Protein AF-0000000078660815 (afdb_homodimer)

pLDDT: mean 83.46, std 21.47, range [25.33, 98.44]

Organism: Novosphingobium aromaticivorans (strain ATCC 700278 / DSM 12444 / CCUG 56034 / CIP 105152 / NBRC 16084 / F199) (NCBI:txid279238)

Nearest PDB structures (foldseek):
  4v5z-assembly1_Ad  TM=8.404E-01  e=9.809E-05  Canis lupus familiaris
  1qd7-assembly1_C  TM=8.247E-01  e=5.991E-04  Thermus thermophilus
  7nhk-assembly1_e  TM=8.600E-01  e=8.376E-04  Enterococcus faecalis
  7nbu-assembly1_D  TM=8.548E-01  e=1.432E-03  Escherichia coli K-12
  8uu8-assembly1_d  TM=6.503E-01  e=5.991E-04  Listeria innocua

Foldseek 3Di:
DFQLVVCCVVPQDVDSVVSLVCLLVQQKDKQRHTHNDRRDDDDPPIDMDHDGPPADWDKDAQADDPDDDDPVSVVVGIDTDPDDGSPPPPDPPPPD/DFQLVVCCVVPQDVDSVVSLVCLLVQQKDKQNHTHNDRRDDDDPPIDMDHDGPPADWDKDAQADDPDDDDPVSVVVGIDTDPDDGSPPPPPPPPPD

Structure (mmCIF, N/CA/C/O backbone):
data_AF-0000000078660815-model_v1
#
loop_
_entity.id
_entity.type
_entity.pdbx_description
1 polymer 'RNA-binding S4'
#
loop_
_atom_site.group_PDB
_atom_site.id
_atom_site.type_symbol
_atom_site.label_atom_id
_atom_site.label_alt_id
_atom_site.label_comp_id
_atom_site.label_asym_id
_atom_site.label_entity_id
_atom_site.label_seq_id
_atom_site.pdbx_PDB_ins_code
_atom_site.Cartn_x
_atom_site.Cartn_y
_atom_site.Cartn_z
_atom_site.occupancy
_atom_site.B_iso_or_equiv
_atom_site.auth_seq_id
_atom_site.auth_comp_id
_atom_site.auth_asym_id
_atom_site.auth_atom_id
_atom_site.pdbx_PDB_model_num
ATOM 1 N N . MET A 1 1 ? 0.546 -22.297 -11.727 1 97 1 MET A N 1
ATOM 2 C CA . MET A 1 1 ? -0.425 -21.234 -11.953 1 97 1 MET A CA 1
ATOM 3 C C . MET A 1 1 ? 0.269 -19.953 -12.406 1 97 1 MET A C 1
ATOM 5 O O . MET A 1 1 ? 1.351 -19.625 -11.914 1 97 1 MET A O 1
ATOM 9 N N . ARG A 1 2 ? -0.44 -19.172 -13.273 1 98.19 2 ARG A N 1
ATOM 10 C CA . ARG A 1 2 ? 0.141 -17.922 -13.719 1 98.19 2 ARG A CA 1
ATOM 11 C C . ARG A 1 2 ? 0.223 -16.922 -12.57 1 98.19 2 ARG A C 1
ATOM 13 O O . ARG A 1 2 ? -0.692 -16.828 -11.75 1 98.19 2 ARG A O 1
ATOM 20 N N . ILE A 1 3 ? 1.289 -16.062 -12.68 1 98.31 3 ILE A N 1
ATOM 21 C CA . ILE A 1 3 ? 1.521 -15.148 -11.562 1 98.31 3 ILE A CA 1
ATOM 22 C C . ILE A 1 3 ? 0.459 -14.055 -11.57 1 98.31 3 ILE A C 1
ATOM 24 O O . ILE A 1 3 ? 0.009 -13.609 -10.508 1 98.31 3 ILE A O 1
ATOM 28 N N . ASP A 1 4 ? -0.012 -13.633 -12.789 1 97.38 4 ASP A N 1
ATOM 29 C CA . ASP A 1 4 ? -1.035 -12.586 -12.797 1 97.38 4 ASP A CA 1
ATOM 30 C C . ASP A 1 4 ? -2.348 -13.102 -12.211 1 97.38 4 ASP A C 1
ATOM 32 O O . ASP A 1 4 ? -3.025 -12.383 -11.469 1 97.38 4 ASP A O 1
ATOM 36 N N . LYS A 1 5 ? -2.643 -14.32 -12.422 1 98.25 5 LYS A N 1
ATOM 37 C CA . LYS A 1 5 ? -3.838 -14.953 -11.875 1 98.25 5 LYS A CA 1
ATOM 38 C C . LYS A 1 5 ? -3.703 -15.164 -10.367 1 98.25 5 LYS A C 1
ATOM 40 O O . LYS A 1 5 ? -4.641 -14.906 -9.609 1 98.25 5 LYS A O 1
ATOM 45 N N . PHE A 1 6 ? -2.57 -15.609 -9.977 1 98.38 6 PHE A N 1
ATOM 46 C CA . PHE A 1 6 ? -2.336 -15.828 -8.555 1 98.38 6 PHE A CA 1
ATOM 47 C C . PHE A 1 6 ? -2.531 -14.531 -7.766 1 98.38 6 PHE A C 1
ATOM 49 O O . PHE A 1 6 ? -3.213 -14.523 -6.738 1 98.38 6 PHE A O 1
ATOM 56 N N . LEU A 1 7 ? -1.992 -13.492 -8.273 1 96.69 7 LEU A N 1
ATOM 57 C CA . LEU A 1 7 ? -2.076 -12.195 -7.602 1 96.69 7 LEU A CA 1
ATOM 58 C C . LEU A 1 7 ? -3.521 -11.719 -7.527 1 96.69 7 LEU A C 1
ATOM 60 O O . LEU A 1 7 ? -3.922 -11.094 -6.539 1 96.69 7 LEU A O 1
ATOM 64 N N . TRP A 1 8 ? -4.273 -12.008 -8.531 1 96.19 8 TRP A N 1
ATOM 65 C CA . TRP A 1 8 ? -5.684 -11.633 -8.586 1 96.19 8 TRP A CA 1
ATOM 66 C C . TRP A 1 8 ? -6.516 -12.508 -7.656 1 96.19 8 TRP A C 1
ATOM 68 O O . TRP A 1 8 ? -7.281 -12 -6.832 1 96.19 8 TRP A O 1
ATOM 78 N N . PHE A 1 9 ? -6.281 -13.797 -7.703 1 97.25 9 PHE A N 1
ATOM 79 C CA . PHE A 1 9 ? -7.055 -14.742 -6.914 1 97.25 9 PHE A CA 1
ATOM 80 C C . PHE A 1 9 ? -6.766 -14.57 -5.426 1 97.25 9 PHE A C 1
ATOM 82 O O . PHE A 1 9 ? -7.652 -14.75 -4.59 1 97.25 9 PHE A O 1
ATOM 89 N N . THR A 1 10 ? -5.539 -14.188 -5.094 1 96 10 THR A N 1
ATOM 90 C CA . THR A 1 10 ? -5.148 -14.055 -3.695 1 96 10 THR A CA 1
ATOM 91 C C . THR A 1 10 ? -5.422 -12.633 -3.195 1 96 10 THR A C 1
ATOM 93 O O . THR A 1 10 ? -4.984 -12.258 -2.105 1 96 10 THR A O 1
ATOM 96 N N . ARG A 1 11 ? -6 -11.844 -4.008 1 89.94 11 ARG A N 1
ATOM 97 C CA . ARG A 1 11 ? -6.566 -10.531 -3.688 1 89.94 11 ARG A CA 1
ATOM 98 C C . ARG A 1 11 ? -5.465 -9.516 -3.402 1 89.94 11 ARG A C 1
ATOM 100 O O . ARG A 1 11 ? -5.699 -8.516 -2.721 1 89.94 11 ARG A O 1
ATOM 107 N N . PHE A 1 12 ? -4.305 -9.82 -3.814 1 89.19 12 PHE A N 1
ATOM 108 C CA . PHE A 1 12 ? -3.287 -8.773 -3.762 1 89.19 12 PHE A CA 1
ATOM 109 C C . PHE A 1 12 ? -3.627 -7.645 -4.723 1 89.19 12 PHE A C 1
ATOM 111 O O . PHE A 1 12 ? -3.471 -6.469 -4.387 1 89.19 12 PHE A O 1
ATOM 118 N N . ALA A 1 13 ? -4.062 -8.102 -5.895 1 87.25 13 ALA A N 1
ATOM 119 C CA . ALA A 1 13 ? -4.539 -7.145 -6.891 1 87.25 13 ALA A CA 1
ATOM 120 C C . ALA A 1 13 ? -6.059 -7.207 -7.027 1 87.25 13 ALA A C 1
ATOM 122 O O . ALA A 1 13 ? -6.633 -8.289 -7.137 1 87.25 13 ALA A O 1
ATOM 123 N N . GLY A 1 14 ? -6.691 -6.02 -7.016 1 85.81 14 GLY A N 1
ATOM 124 C CA . GLY A 1 14 ? -8.141 -5.977 -7.121 1 85.81 14 GLY A CA 1
ATOM 125 C C . GLY A 1 14 ? -8.656 -6.48 -8.461 1 85.81 14 GLY A C 1
ATOM 126 O O . GLY A 1 14 ? -9.805 -6.926 -8.562 1 85.81 14 GLY A O 1
ATOM 127 N N . THR A 1 15 ? -7.891 -6.32 -9.477 1 89.12 15 THR A N 1
ATOM 128 C CA . THR A 1 15 ? -8.203 -6.809 -10.82 1 89.12 15 THR A CA 1
ATOM 129 C C . THR A 1 15 ? -7.004 -7.535 -11.422 1 89.12 15 THR A C 1
ATOM 131 O O . THR A 1 15 ? -5.863 -7.309 -11.008 1 89.12 15 THR A O 1
ATOM 134 N N . ARG A 1 16 ? -7.363 -8.312 -12.414 1 94.31 16 ARG A N 1
ATOM 135 C CA . ARG A 1 16 ? -6.273 -8.992 -13.117 1 94.31 16 ARG A CA 1
ATOM 136 C C . ARG A 1 16 ? -5.391 -7.992 -13.852 1 94.31 16 ARG A C 1
ATOM 138 O O . ARG A 1 16 ? -4.176 -8.172 -13.93 1 94.31 16 ARG A O 1
ATOM 145 N N . ASN A 1 17 ? -5.984 -6.98 -14.383 1 92.06 17 ASN A N 1
ATOM 146 C CA . ASN A 1 17 ? -5.246 -5.945 -15.102 1 92.06 17 ASN A CA 1
ATOM 147 C C . ASN A 1 17 ? -4.234 -5.25 -14.195 1 92.06 17 ASN A C 1
ATOM 149 O O . ASN A 1 17 ? -3.111 -4.969 -14.617 1 92.06 17 ASN A O 1
ATOM 153 N N . LEU A 1 18 ? -4.625 -4.996 -13.031 1 83.94 18 LEU A N 1
ATOM 154 C CA . LEU A 1 18 ? -3.703 -4.398 -12.07 1 83.94 18 LEU A CA 1
ATOM 155 C C . LEU A 1 18 ? -2.543 -5.34 -11.773 1 83.94 18 LEU A C 1
ATOM 157 O O . LEU A 1 18 ? -1.388 -4.914 -11.719 1 83.94 18 LEU A O 1
ATOM 161 N N . ALA A 1 19 ? -2.877 -6.582 -11.625 1 93.62 19 ALA A N 1
ATOM 162 C CA . ALA A 1 19 ? -1.835 -7.586 -11.414 1 93.62 19 ALA A CA 1
ATOM 163 C C . ALA A 1 19 ? -0.853 -7.609 -12.586 1 93.62 19 ALA A C 1
ATOM 165 O O . ALA A 1 19 ? 0.363 -7.629 -12.375 1 93.62 19 ALA A O 1
ATOM 166 N N . GLN A 1 20 ? -1.382 -7.617 -13.719 1 95.88 20 GLN A N 1
ATOM 167 C CA . GLN A 1 20 ? -0.544 -7.609 -14.914 1 95.88 20 GLN A CA 1
ATOM 168 C C . GLN A 1 20 ? 0.345 -6.371 -14.953 1 95.88 20 GLN A C 1
ATOM 170 O O . GLN A 1 20 ? 1.523 -6.457 -15.305 1 95.88 20 GLN A O 1
ATOM 175 N N . GLY A 1 21 ? -0.218 -5.32 -14.641 1 90.31 21 GLY A N 1
ATOM 176 C CA . GLY A 1 21 ? 0.572 -4.102 -14.578 1 90.31 21 GLY A CA 1
ATOM 177 C C . GLY A 1 21 ? 1.749 -4.203 -13.633 1 90.31 21 GLY A C 1
ATOM 178 O O . GLY A 1 21 ? 2.861 -3.789 -13.961 1 90.31 21 GLY A O 1
ATOM 179 N N . TRP A 1 22 ? 1.495 -4.727 -12.422 1 87.38 22 TRP A N 1
ATOM 180 C CA . TRP A 1 22 ? 2.568 -4.922 -11.453 1 87.38 22 TRP A CA 1
ATOM 181 C C . TRP A 1 22 ? 3.689 -5.77 -12.039 1 87.38 22 TRP A C 1
ATOM 183 O O . TRP A 1 22 ? 4.867 -5.445 -11.883 1 87.38 22 TRP A O 1
ATOM 193 N N . VAL A 1 23 ? 3.342 -6.875 -12.734 1 94.62 23 VAL A N 1
ATOM 194 C CA . VAL A 1 23 ? 4.312 -7.801 -13.305 1 94.62 23 VAL A CA 1
ATOM 195 C C . VAL A 1 23 ? 5.086 -7.117 -14.43 1 94.62 23 VAL A C 1
ATOM 197 O O . VAL A 1 23 ? 6.32 -7.09 -14.414 1 94.62 23 VAL A O 1
ATOM 200 N N . GLU A 1 24 ? 4.395 -6.523 -15.312 1 94.69 24 GLU A N 1
ATOM 201 C CA . GLU A 1 24 ? 5 -5.926 -16.5 1 94.69 24 GLU A CA 1
ATOM 202 C C . GLU A 1 24 ? 5.898 -4.75 -16.125 1 94.69 24 GLU A C 1
ATOM 204 O O . GLU A 1 24 ? 6.914 -4.504 -16.781 1 94.69 24 GLU A O 1
ATOM 209 N N . ASP A 1 25 ? 5.516 -4.113 -15.062 1 88.12 25 ASP A N 1
ATOM 210 C CA . ASP A 1 25 ? 6.293 -2.969 -14.594 1 88.12 25 ASP A CA 1
ATOM 211 C C . ASP A 1 25 ? 7.508 -3.424 -13.789 1 88.12 25 ASP A C 1
ATOM 213 O O . ASP A 1 25 ? 8.328 -2.6 -13.383 1 88.12 25 ASP A O 1
ATOM 217 N N . GLY A 1 26 ? 7.578 -4.691 -13.508 1 90.5 26 GLY A N 1
ATOM 218 C CA . GLY A 1 26 ? 8.742 -5.238 -12.828 1 90.5 26 GLY A CA 1
ATOM 219 C C . GLY A 1 26 ? 8.68 -5.074 -11.32 1 90.5 26 GLY A C 1
ATOM 220 O O . GLY A 1 26 ? 9.719 -5.012 -10.656 1 90.5 26 GLY A O 1
A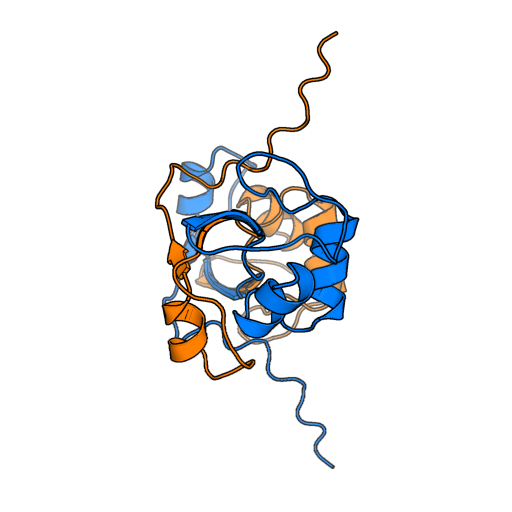TOM 221 N N . HIS A 1 27 ? 7.508 -5.051 -10.75 1 88.62 27 HIS A N 1
ATOM 222 C CA . HIS A 1 27 ? 7.34 -4.824 -9.32 1 88.62 27 HIS A CA 1
ATOM 223 C C . HIS A 1 27 ? 7.305 -6.141 -8.547 1 88.62 27 HIS A C 1
ATOM 225 O O . HIS A 1 27 ? 7.133 -6.145 -7.328 1 88.62 27 HIS A O 1
ATOM 231 N N . ILE A 1 28 ? 7.477 -7.289 -9.258 1 93.38 28 ILE A N 1
ATOM 232 C CA . ILE A 1 28 ? 7.359 -8.602 -8.625 1 93.38 28 ILE A CA 1
ATOM 233 C C . ILE A 1 28 ? 8.703 -9.312 -8.664 1 93.38 28 ILE A C 1
ATOM 235 O O . ILE A 1 28 ? 9.375 -9.336 -9.703 1 93.38 28 ILE A O 1
ATOM 239 N N . ARG A 1 29 ? 9.102 -9.82 -7.602 1 95.62 29 ARG A N 1
ATOM 240 C CA . ARG A 1 29 ? 10.195 -10.781 -7.551 1 95.62 29 ARG A CA 1
ATOM 241 C C . ARG A 1 29 ? 9.695 -12.172 -7.168 1 95.62 29 ARG A C 1
ATOM 243 O O . ARG A 1 29 ? 8.867 -12.305 -6.266 1 95.62 29 ARG 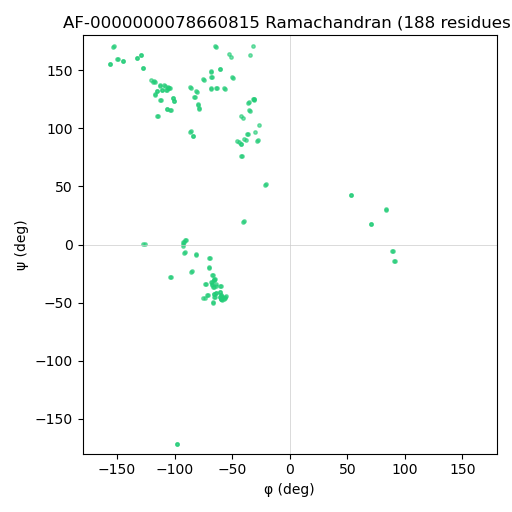A O 1
ATOM 250 N N . LEU A 1 30 ? 10.125 -13.109 -7.891 1 97.12 30 LEU A N 1
ATOM 251 C CA . LEU A 1 30 ? 9.867 -14.523 -7.66 1 97.12 30 LEU A CA 1
ATOM 252 C C . LEU A 1 30 ? 11.156 -15.266 -7.328 1 97.12 30 LEU A C 1
ATOM 254 O O . LEU A 1 30 ? 12.031 -15.406 -8.18 1 97.12 30 LEU A O 1
ATOM 258 N N . ASN A 1 31 ? 11.227 -15.656 -6.129 1 96.25 31 ASN A N 1
ATOM 259 C CA . ASN A 1 31 ? 12.438 -16.312 -5.652 1 96.25 31 ASN A CA 1
ATOM 260 C C . ASN A 1 31 ? 13.68 -15.477 -5.934 1 96.25 31 ASN A C 1
ATOM 262 O O . ASN A 1 31 ? 14.68 -15.984 -6.445 1 96.25 31 ASN A O 1
ATOM 266 N N . GLY A 1 32 ? 13.477 -14.297 -5.695 1 93.94 32 GLY A N 1
ATOM 267 C CA . GLY A 1 32 ? 14.602 -13.383 -5.758 1 93.94 32 GLY A CA 1
ATOM 268 C C . GLY A 1 32 ? 14.812 -12.789 -7.137 1 93.94 32 GLY A C 1
ATOM 269 O O . GLY A 1 32 ? 15.609 -11.859 -7.305 1 93.94 32 GLY A O 1
ATOM 270 N N . ARG A 1 33 ? 14.078 -13.227 -8.078 1 94.69 33 ARG A N 1
ATOM 271 C CA . ARG A 1 33 ? 14.258 -12.766 -9.453 1 94.69 33 ARG A CA 1
ATOM 272 C C . ARG A 1 33 ? 13.102 -11.867 -9.883 1 94.69 33 ARG A C 1
ATOM 274 O O . ARG A 1 33 ? 11.938 -12.211 -9.68 1 94.69 33 ARG A O 1
ATOM 281 N N . ARG A 1 34 ? 13.484 -10.859 -10.516 1 95.12 34 ARG A N 1
ATOM 282 C CA . ARG A 1 34 ? 12.484 -9.984 -11.109 1 95.12 34 ARG A CA 1
ATOM 283 C C . ARG A 1 34 ? 11.766 -10.672 -12.266 1 95.12 34 ARG A C 1
ATOM 285 O O . ARG A 1 34 ? 12.406 -11.289 -13.117 1 95.12 34 ARG A O 1
ATOM 292 N N . ILE A 1 35 ? 10.469 -10.531 -12.266 1 95.62 35 ILE A N 1
ATOM 293 C CA . ILE A 1 35 ? 9.703 -11.133 -13.352 1 95.62 35 ILE A CA 1
ATOM 294 C C . ILE A 1 35 ? 8.922 -10.047 -14.094 1 95.62 35 ILE A C 1
ATOM 296 O O . ILE A 1 35 ? 8.391 -9.125 -13.469 1 95.62 35 ILE A O 1
ATOM 300 N N . GLU A 1 36 ? 8.852 -10.195 -15.375 1 95.62 36 GLU A N 1
ATOM 301 C CA . GLU A 1 36 ? 8.125 -9.234 -16.203 1 95.62 36 GLU A CA 1
ATOM 302 C C . GLU A 1 36 ? 7.102 -9.938 -17.094 1 95.62 36 GLU A C 1
ATOM 304 O O . GLU A 1 36 ? 6.359 -9.281 -17.828 1 95.62 36 GLU A O 1
ATOM 309 N N . ARG A 1 37 ? 7.094 -11.234 -16.922 1 96.88 37 ARG A N 1
ATOM 310 C CA . ARG A 1 37 ? 6.148 -12.039 -17.703 1 96.88 37 ARG A CA 1
ATOM 311 C C . ARG A 1 37 ? 4.93 -12.406 -16.859 1 96.88 37 ARG A C 1
ATOM 313 O O . ARG A 1 37 ? 5.043 -13.133 -15.867 1 96.88 37 ARG A O 1
ATOM 320 N N . CYS A 1 38 ? 3.793 -12.023 -17.391 1 97.62 38 CYS A N 1
ATOM 321 C CA . CYS A 1 38 ? 2.557 -12.227 -16.641 1 97.62 38 CYS A CA 1
ATOM 322 C C . CYS A 1 38 ? 2.211 -13.711 -16.562 1 97.62 38 CYS A C 1
ATOM 324 O O . CYS A 1 38 ? 1.473 -14.133 -15.672 1 97.62 38 CYS A O 1
ATOM 326 N N . SER A 1 39 ? 2.74 -14.477 -17.422 1 97.25 39 SER A N 1
ATOM 327 C CA . SER A 1 39 ? 2.426 -15.906 -17.469 1 97.25 39 SER A CA 1
ATOM 328 C C . SER A 1 39 ? 3.412 -16.719 -16.641 1 97.25 39 SER A C 1
ATOM 330 O O . SER A 1 39 ? 3.359 -17.953 -16.625 1 97.25 39 SER A O 1
ATOM 332 N N . ALA A 1 40 ? 4.355 -16.047 -16.031 1 97.38 40 ALA A N 1
ATOM 333 C CA . ALA A 1 40 ? 5.301 -16.781 -15.195 1 97.38 40 ALA A CA 1
ATOM 334 C C . ALA A 1 40 ? 4.566 -17.703 -14.219 1 97.38 40 ALA A C 1
ATOM 336 O O . ALA A 1 40 ? 3.545 -17.312 -13.641 1 97.38 40 ALA A O 1
ATOM 337 N N . ASP A 1 41 ? 5.137 -18.797 -13.992 1 97.62 41 ASP A N 1
ATOM 338 C CA . ASP A 1 41 ? 4.484 -19.812 -13.164 1 97.62 41 ASP A CA 1
ATOM 339 C C . ASP A 1 41 ? 4.773 -19.578 -11.68 1 97.62 41 ASP A C 1
ATOM 341 O O . ASP A 1 41 ? 5.918 -19.328 -11.297 1 97.62 41 ASP A O 1
ATOM 345 N N . VAL A 1 42 ? 3.789 -19.672 -10.883 1 98.19 42 VAL A N 1
ATOM 346 C CA . VAL A 1 42 ? 3.881 -19.688 -9.422 1 98.19 42 VAL A CA 1
ATOM 347 C C . VAL A 1 42 ? 3.633 -21.109 -8.906 1 98.19 42 VAL A C 1
ATOM 349 O O . VAL A 1 42 ? 2.695 -21.781 -9.344 1 98.19 42 VAL A O 1
ATOM 352 N N . ARG A 1 43 ? 4.473 -21.469 -8 1 98.06 43 ARG A N 1
ATOM 353 C CA . ARG A 1 43 ? 4.383 -22.812 -7.445 1 98.06 43 ARG A CA 1
ATOM 354 C C . ARG A 1 43 ? 4.363 -22.781 -5.922 1 98.06 43 ARG A C 1
ATOM 356 O O . ARG A 1 43 ? 4.734 -21.781 -5.316 1 98.06 43 ARG A O 1
ATOM 363 N N . LEU A 1 44 ? 3.918 -23.938 -5.387 1 98.06 44 LEU A N 1
ATOM 364 C CA . LEU A 1 44 ? 3.979 -24.094 -3.936 1 98.06 44 LEU A CA 1
ATOM 365 C C . LEU A 1 44 ? 5.402 -23.891 -3.43 1 98.06 44 LEU A C 1
ATOM 367 O O . LEU A 1 44 ? 6.355 -24.391 -4.027 1 98.06 44 LEU A O 1
ATOM 371 N N . GLY A 1 45 ? 5.547 -23.141 -2.402 1 97.81 45 GLY A N 1
ATOM 372 C CA . GLY A 1 45 ? 6.852 -22.938 -1.799 1 97.81 45 GLY A CA 1
ATOM 373 C C . GLY A 1 45 ? 7.586 -21.734 -2.369 1 97.81 45 GLY A C 1
A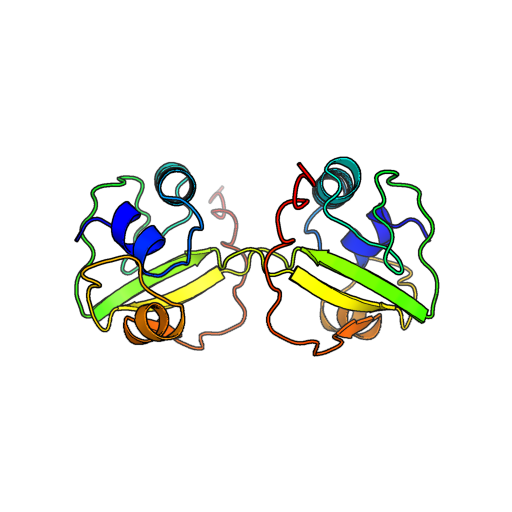TOM 374 O O . GLY A 1 45 ? 8.578 -21.281 -1.801 1 97.81 45 GLY A O 1
ATOM 375 N N . ASP A 1 46 ? 7.105 -21.25 -3.473 1 98 46 ASP A N 1
ATOM 376 C CA . ASP A 1 46 ? 7.734 -20.047 -4.035 1 98 46 ASP A CA 1
ATOM 377 C C . ASP A 1 46 ? 7.648 -18.875 -3.068 1 98 46 ASP A C 1
ATOM 379 O O . ASP A 1 46 ? 6.684 -18.766 -2.305 1 98 46 ASP A O 1
ATOM 383 N N . VAL A 1 47 ? 8.633 -17.984 -3.16 1 97.12 47 VAL A N 1
ATOM 384 C CA . VAL A 1 47 ? 8.633 -16.75 -2.391 1 97.12 47 VAL A CA 1
ATOM 385 C C . VAL A 1 47 ? 8.461 -15.547 -3.328 1 97.12 47 VAL A C 1
ATOM 387 O O . VAL A 1 47 ? 9.195 -15.414 -4.309 1 97.12 47 VAL A O 1
ATOM 390 N N . LEU A 1 48 ? 7.461 -14.773 -3.037 1 95.88 48 LEU A N 1
ATOM 391 C CA . LEU A 1 48 ? 7.168 -13.586 -3.832 1 95.88 48 LEU A CA 1
ATOM 392 C C . LEU A 1 48 ? 7.418 -12.32 -3.025 1 95.88 48 LEU A C 1
ATOM 394 O O . LEU A 1 48 ? 7.082 -12.258 -1.84 1 95.88 48 LEU A O 1
ATOM 398 N N . VAL A 1 49 ? 8.031 -11.367 -3.639 1 91.69 49 VAL A N 1
ATOM 399 C CA . VAL A 1 49 ? 8.07 -9.992 -3.154 1 91.69 49 VAL A CA 1
ATOM 400 C C . VAL A 1 49 ? 7.168 -9.109 -4.012 1 91.69 49 VAL A C 1
ATOM 402 O O . VAL A 1 49 ? 7.324 -9.055 -5.234 1 91.69 49 VAL A O 1
ATOM 405 N N . LEU A 1 50 ? 6.117 -8.531 -3.408 1 89.12 50 LEU A N 1
ATOM 406 C CA . LEU A 1 50 ? 5.133 -7.809 -4.199 1 89.12 50 LEU A CA 1
ATOM 407 C C . LEU A 1 50 ? 4.598 -6.605 -3.434 1 89.12 50 LEU A C 1
ATOM 409 O O . LEU A 1 50 ? 4.746 -6.523 -2.213 1 89.12 50 LEU A O 1
ATOM 413 N N . PRO A 1 51 ? 4.105 -5.734 -4.312 1 76.75 51 PRO A N 1
ATOM 414 C CA . PRO A 1 51 ? 3.5 -4.578 -3.645 1 76.75 51 PRO A CA 1
ATOM 415 C C . PRO A 1 51 ? 2.293 -4.957 -2.791 1 76.75 51 PRO A C 1
ATOM 417 O O . PRO A 1 51 ? 1.567 -5.898 -3.123 1 76.75 51 PRO A O 1
ATOM 420 N N . MET A 1 52 ? 2.227 -4.457 -1.651 1 63.84 52 MET A N 1
ATOM 421 C CA . MET A 1 52 ? 1.02 -4.633 -0.847 1 63.84 52 MET A CA 1
ATOM 422 C C . MET A 1 52 ? -0.051 -3.621 -1.246 1 63.84 52 MET A C 1
ATOM 424 O O . MET A 1 52 ? 0.265 -2.492 -1.626 1 63.84 52 MET A O 1
ATOM 428 N N . ARG A 1 53 ? -1.217 -4.164 -1.53 1 54.53 53 ARG A N 1
ATOM 429 C CA . ARG A 1 53 ? -2.365 -3.322 -1.852 1 54.53 53 ARG A CA 1
ATOM 430 C C . ARG A 1 53 ? -2.355 -2.041 -1.026 1 54.53 53 ARG A C 1
ATOM 432 O O . ARG A 1 53 ? -2.037 -2.064 0.165 1 54.53 53 ARG A O 1
ATOM 439 N N . SER A 1 54 ? -2.338 -0.956 -1.792 1 54.84 54 SER A N 1
ATOM 440 C CA . SER A 1 54 ? -2.518 0.335 -1.137 1 54.84 54 SER A CA 1
ATOM 441 C C . SER A 1 54 ? -3.652 0.284 -0.117 1 54.84 54 SER A C 1
ATOM 443 O O . SER A 1 54 ? -4.762 -0.151 -0.435 1 54.84 54 SER A O 1
ATOM 445 N N . ARG A 1 55 ? -3.311 -0.057 0.996 1 62.22 55 ARG A N 1
ATOM 446 C CA . ARG A 1 55 ? -4.324 0.034 2.041 1 62.22 55 ARG A CA 1
ATOM 447 C C . ARG A 1 55 ? -4.551 1.482 2.463 1 62.22 55 ARG A C 1
ATOM 449 O O . ARG A 1 55 ? -3.717 2.35 2.189 1 62.22 55 ARG A O 1
ATOM 456 N N . VAL A 1 56 ? -5.852 1.703 2.713 1 73.56 56 VAL A N 1
ATOM 457 C CA . VAL A 1 56 ? -6.223 3.004 3.262 1 73.56 56 VAL A CA 1
ATOM 458 C C . VAL A 1 56 ? -5.977 3.02 4.77 1 73.56 56 VAL A C 1
ATOM 460 O O . VAL A 1 56 ? -6.148 2.002 5.445 1 73.56 56 VAL A O 1
ATOM 463 N N . THR A 1 57 ? -5.34 4.051 5.238 1 81.44 57 THR A N 1
ATOM 464 C CA . THR A 1 57 ? -5.125 4.215 6.672 1 81.44 57 THR A CA 1
ATOM 465 C C . THR A 1 57 ? -5.801 5.484 7.18 1 81.44 57 THR A C 1
ATOM 467 O O . THR A 1 57 ? -5.973 6.445 6.426 1 81.44 57 THR A O 1
ATOM 470 N N . VAL A 1 58 ? -6.371 5.305 8.398 1 87.62 58 VAL A N 1
ATOM 471 C CA . VAL A 1 58 ? -6.922 6.469 9.086 1 87.62 58 VAL A CA 1
ATOM 472 C C . VAL A 1 58 ? -5.945 6.938 10.164 1 87.62 58 VAL A C 1
ATOM 474 O O . VAL A 1 58 ? -5.523 6.152 11.016 1 87.62 58 VAL A O 1
ATOM 477 N N . ILE A 1 59 ? -5.59 8.25 10.086 1 93.5 59 ILE A N 1
ATOM 478 C CA . ILE A 1 59 ? -4.664 8.758 11.094 1 93.5 59 ILE A CA 1
ATOM 479 C C . ILE A 1 59 ? -5.246 10.008 11.75 1 93.5 59 ILE A C 1
ATOM 481 O O . ILE A 1 59 ? -6.09 10.688 11.164 1 93.5 59 ILE A O 1
ATOM 485 N N . GLU A 1 60 ? -4.848 10.203 12.953 1 96.69 60 GLU A N 1
ATOM 486 C CA . GLU A 1 60 ? -5.031 11.477 13.633 1 96.69 60 GLU A CA 1
ATOM 487 C C . GLU A 1 60 ? -3.723 12.258 13.711 1 96.69 60 GLU A C 1
ATOM 489 O O . GLU A 1 60 ? -2.688 11.703 14.086 1 96.69 60 GLU A O 1
ATOM 494 N N . VAL A 1 61 ? -3.785 13.508 13.414 1 98.19 61 VAL A N 1
ATOM 495 C CA . VAL A 1 61 ? -2.602 14.359 13.414 1 98.19 61 VAL A CA 1
ATOM 496 C C . VAL A 1 61 ? -2.266 14.773 14.844 1 98.19 61 VAL A C 1
ATOM 498 O O . VAL A 1 61 ? -3.076 15.414 15.516 1 98.19 61 VAL A O 1
ATOM 501 N N . LEU A 1 62 ? -1.11 14.438 15.289 1 98.19 62 LEU A N 1
ATOM 502 C CA . LEU A 1 62 ? -0.683 14.734 16.656 1 98.19 62 LEU A CA 1
ATOM 503 C C . LEU A 1 62 ? 0.292 15.906 16.672 1 98.19 62 LEU A C 1
ATOM 505 O O . LEU A 1 62 ? 0.425 16.594 17.688 1 98.19 62 LEU A O 1
ATOM 509 N N . ALA A 1 63 ? 1.003 16.109 15.633 1 98.44 63 ALA A N 1
ATOM 510 C CA . ALA A 1 63 ? 1.987 17.172 15.484 1 98.44 63 ALA A CA 1
ATOM 511 C C . ALA A 1 63 ? 2.215 17.516 14.016 1 98.44 63 ALA A C 1
ATOM 513 O O . ALA A 1 63 ? 1.965 16.688 13.133 1 98.44 63 ALA A O 1
ATOM 514 N N . LEU A 1 64 ? 2.65 18.703 13.836 1 98.31 64 LEU A N 1
ATOM 515 C CA . LEU A 1 64 ? 3.014 19.141 12.492 1 98.31 64 LEU A CA 1
ATOM 516 C C . LEU A 1 64 ? 4.527 19.172 12.32 1 98.31 64 LEU A C 1
ATOM 518 O O . LEU A 1 64 ? 5.223 19.938 13 1 98.31 64 LEU A O 1
ATOM 522 N N . PRO A 1 65 ? 5.023 18.312 11.414 1 97.62 65 PRO A N 1
ATOM 523 C CA . PRO A 1 65 ? 6.48 18.234 11.273 1 97.62 65 PRO A CA 1
ATOM 524 C C . PRO A 1 65 ? 7.086 19.5 10.68 1 97.62 65 PRO A C 1
ATOM 526 O O . PRO A 1 65 ? 6.496 20.125 9.789 1 97.62 65 PRO A O 1
ATOM 529 N N . ALA A 1 66 ? 8.25 19.828 11.164 1 96.88 66 ALA A N 1
ATOM 530 C CA . ALA A 1 66 ? 8.961 21 10.672 1 96.88 66 ALA A CA 1
ATOM 531 C C . ALA A 1 66 ? 9.773 20.688 9.422 1 96.88 66 ALA A C 1
ATOM 533 O O . ALA A 1 66 ? 10.133 21.578 8.656 1 96.88 66 ALA A O 1
ATOM 534 N N . ARG A 1 67 ? 10.117 19.375 9.242 1 97.25 67 ARG A N 1
ATOM 535 C CA . ARG A 1 67 ? 10.891 18.875 8.117 1 97.25 67 ARG A CA 1
ATOM 536 C C . ARG A 1 67 ? 10.562 17.406 7.844 1 97.25 67 ARG A C 1
ATOM 538 O O . ARG A 1 67 ? 9.859 16.766 8.625 1 97.25 67 ARG A O 1
ATOM 545 N N . ARG A 1 68 ? 11.094 16.969 6.695 1 96.44 68 ARG A N 1
ATOM 546 C CA . ARG A 1 68 ? 11.008 15.539 6.422 1 96.44 68 ARG A CA 1
ATOM 547 C C . ARG A 1 68 ? 12.141 14.781 7.102 1 96.44 68 ARG A C 1
ATOM 549 O O . ARG A 1 68 ? 13.211 14.602 6.523 1 96.44 68 ARG A O 1
ATOM 556 N N . GLY A 1 69 ? 11.922 14.328 8.18 1 94.12 69 GLY A N 1
ATOM 557 C CA . GLY A 1 69 ? 12.922 13.633 8.969 1 94.12 69 GLY A CA 1
ATOM 558 C C . GLY A 1 69 ? 12.82 12.125 8.859 1 94.12 69 GLY A C 1
ATOM 559 O O . GLY A 1 69 ? 12.156 11.602 7.961 1 94.12 69 GLY A O 1
ATOM 560 N N . PRO A 1 70 ? 13.602 11.469 9.711 1 91.94 70 PRO A N 1
ATOM 561 C CA . PRO A 1 70 ? 13.57 10.008 9.68 1 91.94 70 PRO A CA 1
ATOM 562 C C . PRO A 1 70 ? 12.211 9.445 10.094 1 91.94 70 PRO A C 1
ATOM 564 O O . PRO A 1 70 ? 11.367 10.172 10.625 1 91.94 70 PRO A O 1
ATOM 567 N N . ALA A 1 71 ? 11.984 8.188 9.938 1 82.94 71 ALA A N 1
ATOM 568 C CA . ALA A 1 71 ? 10.703 7.516 10.094 1 82.94 71 ALA A CA 1
ATOM 569 C C . ALA A 1 71 ? 10.156 7.707 11.508 1 82.94 71 ALA A C 1
ATOM 571 O O . ALA A 1 71 ? 8.977 8.031 11.688 1 82.94 71 ALA A O 1
ATOM 572 N N . PRO A 1 72 ? 11 7.504 12.547 1 88.31 72 PRO A N 1
ATOM 573 C CA . PRO A 1 72 ? 10.445 7.676 13.891 1 88.31 72 PRO A CA 1
ATOM 574 C C . PRO A 1 72 ? 9.922 9.086 14.133 1 88.31 72 PRO A C 1
ATOM 576 O O . PRO A 1 72 ? 8.906 9.266 14.812 1 88.31 72 PRO A O 1
ATOM 579 N N . GLU A 1 73 ? 10.586 10.07 13.578 1 95.12 73 GLU A N 1
ATOM 580 C CA . GLU A 1 73 ? 10.117 11.445 13.688 1 95.12 73 GLU A CA 1
ATOM 581 C C . GLU A 1 73 ? 8.781 11.633 12.977 1 95.12 73 GLU A C 1
ATOM 583 O O . GLU A 1 73 ? 7.891 12.32 13.492 1 95.12 73 GLU A O 1
ATOM 588 N N . ALA A 1 74 ? 8.68 11.102 11.812 1 94.31 74 ALA A N 1
ATOM 589 C CA . ALA A 1 74 ? 7.441 11.164 11.047 1 94.31 74 ALA A CA 1
ATOM 590 C C . ALA A 1 74 ? 6.301 10.484 11.797 1 94.31 74 ALA A C 1
ATOM 592 O O . ALA A 1 74 ? 5.211 11.039 11.93 1 94.31 74 ALA A O 1
ATOM 593 N N . GLN A 1 75 ? 6.59 9.352 12.312 1 90.56 75 GLN A N 1
ATOM 594 C CA . GLN A 1 75 ? 5.578 8.531 12.977 1 90.56 75 GLN A CA 1
ATOM 595 C C . GLN A 1 75 ? 5.09 9.195 14.258 1 90.56 75 GLN A C 1
ATOM 597 O O . GLN A 1 75 ? 3.947 8.992 14.672 1 90.56 75 GLN A O 1
ATOM 602 N N . ALA A 1 76 ? 5.895 9.992 14.836 1 96.31 76 ALA A N 1
ATOM 603 C CA . ALA A 1 76 ? 5.52 10.703 16.047 1 96.31 76 ALA A CA 1
ATOM 604 C C . ALA A 1 76 ? 4.465 11.766 15.766 1 96.31 76 ALA A C 1
ATOM 606 O O . ALA A 1 76 ? 3.811 12.266 16.688 1 96.31 76 ALA A O 1
ATOM 607 N N . CYS A 1 77 ? 4.246 12.039 14.531 1 97.62 77 CYS A N 1
ATOM 608 C CA . CYS A 1 77 ? 3.363 13.148 14.172 1 97.62 77 CYS A CA 1
ATOM 609 C C . CYS A 1 77 ? 1.925 12.664 14.016 1 97.62 77 CYS A C 1
ATOM 611 O O . CYS A 1 77 ? 1.018 13.469 13.805 1 97.62 77 CYS A O 1
ATOM 613 N N . TYR A 1 78 ? 1.722 11.367 14.094 1 96.25 78 TYR A N 1
ATOM 614 C CA . TYR A 1 78 ? 0.358 10.891 13.906 1 96.25 78 TYR A CA 1
ATOM 615 C C . TYR A 1 78 ? 0.118 9.609 14.695 1 96.25 78 TYR A C 1
ATOM 617 O O . TYR A 1 78 ? 1.068 8.93 15.102 1 96.25 78 TYR A O 1
ATOM 625 N N . ARG A 1 79 ? -1.204 9.352 14.922 1 93.81 79 ARG A N 1
ATOM 626 C CA . ARG A 1 79 ? -1.682 8.086 15.484 1 93.81 79 ARG A CA 1
ATOM 627 C C . ARG A 1 79 ? -2.578 7.352 14.492 1 93.81 79 ARG A C 1
ATOM 629 O O . ARG A 1 79 ? -3.48 7.953 13.898 1 93.81 79 ARG A O 1
ATOM 636 N N . VAL A 1 80 ? -2.258 6.137 14.297 1 86.25 80 VAL A N 1
ATOM 637 C CA . VAL A 1 80 ? -3.096 5.328 13.414 1 86.25 80 VAL A CA 1
ATOM 638 C C . VAL A 1 80 ? -4.348 4.883 14.164 1 86.25 80 VAL A C 1
ATOM 640 O O . VAL A 1 80 ? -4.258 4.305 15.25 1 86.25 80 VAL A O 1
ATOM 643 N N . LEU A 1 81 ? -5.512 5.297 13.711 1 85.19 81 LEU A N 1
ATOM 644 C CA . LEU A 1 81 ? -6.777 4.949 14.352 1 85.19 81 LEU A CA 1
ATOM 645 C C . LEU A 1 81 ? -7.301 3.617 13.828 1 85.19 81 LEU A C 1
ATOM 647 O O . LEU A 1 81 ? -7.195 3.328 12.633 1 85.19 81 LEU A O 1
ATOM 651 N N . ASP A 1 82 ? -7.105 2.473 14.445 1 62.19 82 ASP A N 1
ATOM 652 C CA . ASP A 1 82 ? -7.441 1.088 14.125 1 62.19 82 ASP A CA 1
ATOM 653 C C . ASP A 1 82 ? -8.828 0.989 13.5 1 62.19 82 ASP A C 1
ATOM 655 O O . ASP A 1 82 ? -9.836 1.001 14.211 1 62.19 82 ASP A O 1
ATOM 659 N N . GLY A 1 83 ? -9.445 1.943 12.953 1 50.78 83 GLY A N 1
ATOM 660 C CA . GLY A 1 83 ? -10.766 1.492 12.547 1 50.78 83 GLY A CA 1
ATOM 661 C C . GLY A 1 83 ? -10.734 0.234 11.703 1 50.78 83 GLY A C 1
ATOM 662 O O . GLY A 1 83 ? -9.68 -0.159 11.203 1 50.78 83 GLY A O 1
ATOM 663 N N . PRO A 1 84 ? -12.047 -0.435 11.602 1 43.22 84 PRO A N 1
ATOM 664 C CA . PRO A 1 84 ? -12.211 -1.66 10.812 1 43.22 84 PRO A CA 1
ATOM 665 C C . PRO A 1 84 ? -11.32 -1.685 9.57 1 43.22 84 PRO A C 1
ATOM 667 O O . PRO A 1 84 ? -10.844 -0.636 9.125 1 43.22 84 PRO A O 1
ATOM 670 N N . GLY A 1 85 ? -11.023 -2.822 8.844 1 41 85 GLY A N 1
ATOM 671 C CA . GLY A 1 85 ? -10.422 -3.174 7.566 1 41 85 GLY A CA 1
ATOM 672 C C . GLY A 1 85 ? -10.57 -2.082 6.523 1 41 85 GLY A C 1
ATOM 673 O O . GLY A 1 85 ? -11.555 -1.345 6.52 1 41 85 GLY A O 1
ATOM 674 N N . ALA A 1 86 ? -9.562 -1.215 6.156 1 42.16 86 ALA A N 1
ATOM 675 C CA . ALA A 1 86 ? -9.531 -0.31 5.008 1 42.16 86 ALA A CA 1
ATOM 676 C C . ALA A 1 86 ? -10.508 -0.758 3.926 1 42.16 86 ALA A C 1
ATOM 678 O O . ALA A 1 86 ? -10.211 -1.676 3.156 1 42.16 86 ALA A O 1
ATOM 679 N N . THR A 1 87 ? -11.758 -1.002 4.242 1 38.25 87 THR A N 1
ATOM 680 C CA . THR A 1 87 ? -12.656 -1.254 3.123 1 38.25 87 THR A CA 1
ATOM 681 C C . THR A 1 87 ? -12.352 -0.305 1.966 1 38.25 87 THR A C 1
ATOM 683 O O . THR A 1 87 ? -12.289 0.911 2.154 1 38.25 87 THR A O 1
ATOM 686 N N . PRO A 1 88 ? -11.805 -0.752 0.892 1 35.81 88 PRO A N 1
ATOM 687 C CA . PRO A 1 88 ? -11.633 0.122 -0.271 1 35.81 88 PRO A CA 1
ATOM 688 C C . PRO A 1 88 ? -12.727 1.18 -0.383 1 35.81 88 PRO A C 1
ATOM 690 O O . PRO A 1 88 ? -13.852 0.96 0.078 1 35.81 88 PRO A O 1
ATOM 693 N N . LEU A 1 89 ? -12.352 2.445 -0.457 1 36.62 89 LEU A N 1
ATOM 694 C CA . LEU A 1 89 ? -13.375 3.447 -0.743 1 36.62 89 LEU A CA 1
ATOM 695 C C . LEU A 1 89 ? -14.516 2.842 -1.553 1 36.62 89 LEU A C 1
ATOM 697 O O . LEU A 1 89 ? -14.281 2.209 -2.584 1 36.62 89 LEU A O 1
ATOM 701 N N . ALA A 1 90 ? -15.602 2.27 -0.936 1 35.34 90 ALA A N 1
ATOM 702 C CA . ALA A 1 90 ? -16.797 1.872 -1.682 1 35.34 90 ALA A CA 1
ATOM 703 C C . ALA A 1 90 ? -17.062 2.832 -2.838 1 35.34 90 ALA A C 1
ATOM 705 O O . ALA A 1 90 ? -16.875 4.043 -2.701 1 35.34 90 ALA A O 1
ATOM 706 N N . ARG A 1 91 ? -16.984 2.434 -4.137 1 33.38 91 ARG A N 1
ATOM 707 C CA . ARG A 1 91 ? -17.484 3.213 -5.266 1 33.38 91 ARG A CA 1
ATOM 708 C C . ARG A 1 91 ? -18.703 4.027 -4.863 1 33.38 91 ARG A C 1
ATOM 710 O O . ARG A 1 91 ? -19.5 3.6 -4.016 1 33.38 91 ARG A O 1
ATOM 717 N N . PRO A 1 92 ? -18.688 5.32 -5.066 1 35.03 92 PRO A N 1
ATOM 718 C CA . PRO A 1 92 ? -19.969 6.023 -4.867 1 35.03 92 PRO A CA 1
ATOM 719 C C . PRO A 1 92 ? -21.172 5.207 -5.336 1 35.03 92 PRO A C 1
ATOM 721 O O . PRO A 1 92 ? -21.109 4.586 -6.398 1 35.03 92 PRO A O 1
ATOM 724 N N . GLN A 1 93 ? -21.781 4.516 -4.488 1 30.92 93 GLN A N 1
ATOM 725 C CA . GLN A 1 93 ? -23.078 3.996 -4.922 1 30.92 93 GLN A CA 1
ATOM 726 C C . GLN A 1 93 ? -23.828 5.02 -5.77 1 30.92 93 GLN A C 1
ATOM 728 O O . GLN A 1 93 ? -24.078 6.137 -5.32 1 30.92 93 GLN A O 1
ATOM 733 N N . THR A 1 94 ? -23.656 5.031 -7.105 1 30.64 94 THR A N 1
ATOM 734 C CA . THR A 1 94 ? -24.625 5.707 -7.961 1 30.64 94 THR A CA 1
ATOM 735 C C . THR A 1 94 ? -26.047 5.414 -7.492 1 30.64 94 THR A C 1
ATOM 737 O O . THR A 1 94 ? -26.469 4.258 -7.461 1 30.64 94 THR A O 1
ATOM 740 N N . ASP A 1 95 ? -26.531 6.176 -6.586 1 33.72 95 ASP A N 1
ATOM 741 C CA . ASP A 1 95 ? -27.984 6.238 -6.461 1 33.72 95 ASP A CA 1
ATOM 742 C C . ASP A 1 95 ? -28.656 6.309 -7.836 1 33.72 95 ASP A C 1
ATOM 744 O O . ASP A 1 95 ? -28.438 7.266 -8.586 1 33.72 95 ASP A O 1
ATOM 748 N N . THR A 1 96 ? -28.766 5.188 -8.641 1 25.33 96 THR A N 1
ATOM 749 C CA . THR A 1 96 ? -29.938 5.184 -9.516 1 25.33 96 THR A CA 1
ATOM 750 C C . THR A 1 96 ? -31.219 5.156 -8.703 1 25.33 96 THR A C 1
ATOM 752 O O . THR A 1 96 ? -31.391 4.32 -7.809 1 25.33 96 THR A O 1
ATOM 755 N N . MET B 1 1 ? -0.543 23.703 8.242 1 97 1 MET B N 1
ATOM 756 C CA . MET B 1 1 ? 0.387 23.156 7.258 1 97 1 MET B CA 1
ATOM 757 C C . MET B 1 1 ? -0.362 22.594 6.051 1 97 1 MET B C 1
ATOM 759 O O . MET B 1 1 ? -1.429 22 6.199 1 97 1 MET B O 1
ATOM 763 N N . ARG B 1 2 ? 0.285 22.719 4.859 1 98.19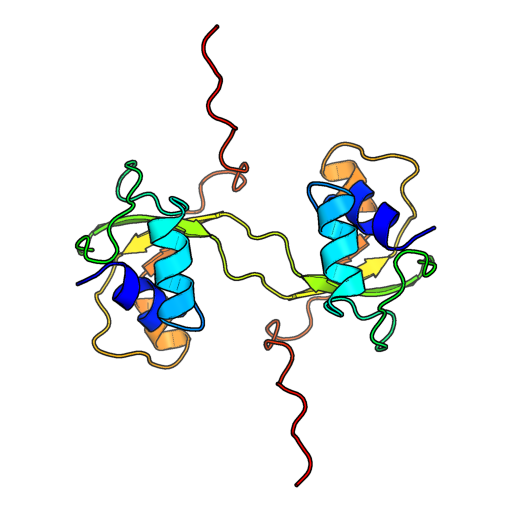 2 ARG B N 1
ATOM 764 C CA . ARG B 1 2 ? -0.35 22.188 3.662 1 98.19 2 ARG B CA 1
ATOM 765 C C . ARG B 1 2 ? -0.403 20.656 3.713 1 98.19 2 ARG B C 1
ATOM 767 O O . ARG B 1 2 ? 0.547 20.016 4.164 1 98.19 2 ARG B O 1
ATOM 774 N N . ILE B 1 3 ? -1.499 20.141 3.074 1 98.31 3 ILE B N 1
ATOM 775 C CA . ILE B 1 3 ? -1.703 18.703 3.176 1 98.31 3 ILE B CA 1
ATOM 776 C C . ILE B 1 3 ? -0.672 17.969 2.316 1 98.31 3 ILE B C 1
ATOM 778 O O . ILE B 1 3 ? -0.188 16.906 2.691 1 98.31 3 ILE B O 1
ATOM 782 N N . ASP B 1 4 ? -0.274 18.578 1.161 1 97.38 4 ASP B N 1
ATOM 783 C CA . ASP B 1 4 ? 0.719 17.891 0.34 1 97.38 4 ASP B CA 1
ATOM 784 C C . ASP B 1 4 ? 2.07 17.828 1.049 1 97.38 4 ASP B C 1
ATOM 786 O O . ASP B 1 4 ? 2.76 16.812 0.995 1 97.38 4 ASP B O 1
ATOM 790 N N . LYS B 1 5 ? 2.387 18.828 1.768 1 98.25 5 LYS B N 1
ATOM 791 C CA . LYS B 1 5 ? 3.625 18.875 2.543 1 98.25 5 LYS B CA 1
ATOM 792 C C . LYS B 1 5 ? 3.562 17.906 3.727 1 98.25 5 LYS B C 1
ATOM 794 O O . LYS B 1 5 ? 4.527 17.203 4.004 1 98.25 5 LYS B O 1
ATOM 799 N N . PHE B 1 6 ? 2.469 17.906 4.363 1 98.38 6 PHE B N 1
ATOM 800 C CA . PHE B 1 6 ? 2.307 17.016 5.504 1 98.38 6 PHE B CA 1
ATOM 801 C C . PHE B 1 6 ? 2.5 15.562 5.082 1 98.38 6 PHE B C 1
ATOM 803 O O . PHE B 1 6 ? 3.229 14.812 5.738 1 98.38 6 PHE B O 1
ATOM 810 N N . LEU B 1 7 ? 1.911 15.211 4.004 1 96.62 7 LEU B N 1
ATOM 811 C CA . LEU B 1 7 ? 1.991 13.836 3.518 1 96.62 7 LEU B CA 1
ATOM 812 C C . LEU B 1 7 ? 3.426 13.477 3.146 1 96.62 7 LEU B C 1
ATOM 814 O O . LEU B 1 7 ? 3.852 12.336 3.338 1 96.62 7 LEU B O 1
ATOM 818 N N . TRP B 1 8 ? 4.137 14.43 2.662 1 96.12 8 TRP B N 1
ATOM 819 C CA . TRP B 1 8 ? 5.531 14.242 2.275 1 96.12 8 TRP B CA 1
ATOM 820 C C . TRP B 1 8 ? 6.43 14.172 3.504 1 96.12 8 TRP B C 1
ATOM 822 O O . TRP B 1 8 ? 7.215 13.234 3.654 1 96.12 8 TRP B O 1
ATOM 832 N N . PHE B 1 9 ? 6.23 15.078 4.414 1 97.19 9 PHE B N 1
ATOM 833 C CA . PHE B 1 9 ? 7.062 15.164 5.605 1 97.19 9 PHE B CA 1
ATOM 834 C C . PHE B 1 9 ? 6.836 13.953 6.508 1 97.19 9 PHE B C 1
ATOM 836 O O . PHE B 1 9 ? 7.766 13.477 7.164 1 97.19 9 PHE B O 1
ATOM 843 N N . THR B 1 10 ? 5.625 13.422 6.508 1 95.81 10 THR B N 1
ATOM 844 C CA . THR B 1 10 ? 5.293 12.297 7.379 1 95.81 10 THR B CA 1
ATOM 845 C C . THR B 1 10 ? 5.555 10.977 6.672 1 95.81 10 THR B C 1
ATOM 847 O O . THR B 1 10 ? 5.16 9.914 7.164 1 95.81 10 THR B O 1
ATOM 850 N N . ARG B 1 11 ? 6.078 11.039 5.508 1 89.81 11 ARG B N 1
ATOM 851 C CA . ARG B 1 11 ? 6.621 9.93 4.738 1 89.81 11 ARG B CA 1
ATOM 852 C C . ARG B 1 11 ? 5.508 9.008 4.246 1 89.81 11 ARG B C 1
ATOM 854 O O . ARG B 1 11 ? 5.746 7.828 3.971 1 89.81 11 ARG B O 1
ATOM 861 N N . PHE B 1 12 ? 4.336 9.484 4.25 1 89.12 12 PHE B N 1
ATOM 862 C CA . PHE B 1 12 ? 3.297 8.711 3.572 1 89.12 12 PHE B CA 1
ATOM 863 C C . PHE B 1 12 ? 3.562 8.656 2.072 1 89.12 12 PHE B C 1
ATOM 865 O O . PHE B 1 12 ? 3.4 7.602 1.451 1 89.12 12 PHE B O 1
ATOM 872 N N . ALA B 1 13 ? 3.943 9.836 1.594 1 87.19 13 ALA B N 1
ATOM 873 C CA . ALA B 1 13 ? 4.348 9.914 0.193 1 87.19 13 ALA B CA 1
ATOM 874 C C . ALA B 1 13 ? 5.859 10.078 0.065 1 87.19 13 ALA B C 1
ATOM 876 O O . ALA B 1 13 ? 6.461 10.898 0.758 1 87.19 13 ALA B O 1
ATOM 877 N N . GLY B 1 14 ? 6.457 9.266 -0.838 1 85.62 14 GLY B N 1
ATOM 878 C CA . GLY B 1 14 ? 7.898 9.336 -1.019 1 85.62 14 GLY B CA 1
ATOM 879 C C . GLY B 1 14 ? 8.367 10.664 -1.583 1 85.62 14 GLY B C 1
ATOM 880 O O . GLY B 1 14 ? 9.516 11.055 -1.389 1 85.62 14 GLY B O 1
ATOM 881 N N . THR B 1 15 ? 7.555 11.297 -2.355 1 88.88 15 THR B N 1
ATOM 882 C CA . THR B 1 15 ? 7.82 12.617 -2.92 1 88.88 15 THR B CA 1
ATOM 883 C C . THR B 1 15 ? 6.613 13.531 -2.742 1 88.88 15 THR B C 1
ATOM 885 O O . THR B 1 15 ? 5.488 13.062 -2.568 1 88.88 15 THR B O 1
ATOM 888 N N . ARG B 1 16 ? 6.938 14.805 -2.857 1 94.31 16 ARG B N 1
ATOM 889 C CA . ARG B 1 16 ? 5.84 15.758 -2.785 1 94.31 16 ARG B CA 1
ATOM 890 C C . ARG B 1 16 ? 4.898 15.602 -3.973 1 94.31 16 ARG B C 1
ATOM 892 O O . ARG B 1 16 ? 3.684 15.766 -3.834 1 94.31 16 ARG B O 1
ATOM 899 N N . ASN B 1 17 ? 5.445 15.312 -5.102 1 92.06 17 ASN B N 1
ATOM 900 C CA . ASN B 1 17 ? 4.648 15.125 -6.309 1 92.06 17 ASN B CA 1
ATOM 901 C C . ASN B 1 17 ? 3.66 13.977 -6.152 1 92.06 17 ASN B C 1
ATOM 903 O O . ASN B 1 17 ? 2.512 14.07 -6.59 1 92.06 17 ASN B O 1
ATOM 907 N N . LEU B 1 18 ? 4.094 12.953 -5.566 1 84.12 18 LEU B N 1
ATOM 908 C CA . LEU B 1 18 ? 3.203 11.828 -5.305 1 84.12 18 LEU B CA 1
ATOM 909 C C . LEU B 1 18 ? 2.082 12.234 -4.352 1 84.12 18 LEU B C 1
ATOM 911 O O . LEU B 1 18 ? 0.92 11.883 -4.57 1 84.12 18 LEU B O 1
ATOM 915 N N . ALA B 1 19 ? 2.461 12.977 -3.361 1 93.62 19 ALA B N 1
ATOM 916 C CA . ALA B 1 19 ? 1.457 13.492 -2.432 1 93.62 19 ALA B CA 1
ATOM 917 C C . ALA B 1 19 ? 0.424 14.352 -3.156 1 93.62 19 ALA B C 1
ATOM 919 O O . ALA B 1 19 ? -0.781 14.195 -2.943 1 93.62 19 ALA B O 1
ATOM 920 N N . GLN B 1 20 ? 0.897 15.188 -3.945 1 95.94 20 GLN B N 1
ATOM 921 C CA . GLN B 1 20 ? 0.007 16.047 -4.719 1 95.94 20 GLN B CA 1
ATOM 922 C C . GLN B 1 20 ? -0.916 15.219 -5.609 1 95.94 20 GLN B C 1
ATOM 924 O O . GLN B 1 20 ? -2.105 15.516 -5.727 1 95.94 20 GLN B O 1
ATOM 929 N N . GLY B 1 21 ? -0.366 14.289 -6.203 1 90.75 21 GLY B N 1
ATOM 930 C CA . GLY B 1 21 ? -1.186 13.398 -7.016 1 90.75 21 GLY B CA 1
ATOM 931 C C . GLY B 1 21 ? -2.314 12.75 -6.238 1 90.75 21 GLY B C 1
ATOM 932 O O . GLY B 1 21 ? -3.451 12.695 -6.707 1 90.75 21 GLY B O 1
ATOM 933 N N . TRP B 1 22 ? -1.985 12.234 -5.043 1 87.44 22 TRP B N 1
ATOM 934 C CA . TRP B 1 22 ? -3.006 11.641 -4.188 1 87.44 22 TRP B CA 1
ATOM 935 C C . TRP B 1 22 ? -4.133 12.633 -3.912 1 87.44 22 TRP B C 1
ATOM 937 O O . TRP B 1 22 ? -5.309 12.281 -3.986 1 87.44 22 TRP B O 1
ATOM 947 N N . VAL B 1 23 ? -3.783 13.891 -3.584 1 94.75 23 VAL B N 1
ATOM 948 C CA . VAL B 1 23 ? -4.754 14.922 -3.24 1 94.75 23 VAL B CA 1
ATOM 949 C C . VAL B 1 23 ? -5.598 15.273 -4.469 1 94.75 23 VAL B C 1
ATOM 951 O O . VAL B 1 23 ? -6.828 15.227 -4.418 1 94.75 23 VAL B O 1
ATOM 954 N N . GLU B 1 24 ? -4.965 15.523 -5.543 1 94.81 24 GLU B N 1
ATOM 955 C CA . GLU B 1 24 ? -5.641 15.977 -6.754 1 94.81 24 GLU B CA 1
ATOM 956 C C . GLU B 1 24 ? -6.551 14.891 -7.312 1 94.81 24 GLU B C 1
ATOM 958 O O . GLU B 1 24 ? -7.598 15.18 -7.891 1 94.81 24 GLU B O 1
ATOM 963 N N . ASP B 1 25 ? -6.141 13.68 -7.074 1 88.56 25 ASP B N 1
ATOM 964 C CA . ASP B 1 25 ? -6.926 12.547 -7.555 1 88.56 25 ASP B CA 1
ATOM 965 C C . ASP B 1 25 ? -8.094 12.25 -6.617 1 88.56 25 ASP B C 1
ATOM 967 O O . ASP B 1 25 ? -8.922 11.383 -6.902 1 88.56 25 ASP B O 1
ATOM 971 N N . GLY B 1 26 ? -8.109 12.898 -5.496 1 90.75 26 GLY B N 1
ATOM 972 C CA . GLY B 1 26 ? -9.219 12.758 -4.57 1 90.75 26 GLY B CA 1
ATOM 973 C C . GLY B 1 26 ? -9.094 11.539 -3.668 1 90.75 26 GLY B C 1
ATOM 974 O O . GLY B 1 26 ? -10.102 10.992 -3.215 1 90.75 26 GLY B O 1
ATOM 975 N N . HIS B 1 27 ? -7.898 11.133 -3.348 1 88.94 27 HIS B N 1
ATOM 976 C CA . HIS B 1 27 ? -7.668 9.93 -2.549 1 88.94 27 HIS B CA 1
ATOM 977 C C . HIS B 1 27 ? -7.566 10.266 -1.066 1 88.94 27 HIS B C 1
ATOM 979 O O . HIS B 1 27 ? -7.34 9.383 -0.238 1 88.94 27 HIS B O 1
ATOM 985 N N . ILE B 1 28 ? -7.746 11.57 -0.7 1 93.56 28 ILE B N 1
ATOM 986 C CA . ILE B 1 28 ? -7.562 12 0.681 1 93.56 28 ILE B CA 1
ATOM 987 C C . ILE B 1 28 ? -8.891 12.492 1.247 1 93.56 28 ILE B C 1
ATOM 989 O O . ILE B 1 28 ? -9.609 13.25 0.592 1 93.56 28 ILE B O 1
ATOM 993 N N . ARG B 1 29 ? -9.219 12.055 2.354 1 95.62 29 ARG B N 1
ATOM 994 C CA . ARG B 1 29 ? -10.289 12.648 3.145 1 95.62 29 ARG B CA 1
ATOM 995 C C . ARG B 1 29 ? -9.734 13.328 4.395 1 95.62 29 ARG B C 1
ATOM 997 O O . ARG B 1 29 ? -8.867 12.766 5.074 1 95.62 29 ARG B O 1
ATOM 1004 N N . LEU B 1 30 ? -10.188 14.484 4.605 1 97.19 30 LEU B N 1
ATOM 1005 C CA . LEU B 1 30 ? -9.875 15.281 5.785 1 97.19 30 LEU B CA 1
ATOM 1006 C C . LEU B 1 30 ? -11.133 15.523 6.617 1 97.19 30 LEU B C 1
ATOM 1008 O O . LEU B 1 30 ? -12.047 16.234 6.176 1 97.19 30 LEU B O 1
ATOM 1012 N N . ASN B 1 31 ? -11.141 14.914 7.73 1 96.25 31 ASN B N 1
ATOM 1013 C CA . ASN B 1 31 ? -12.312 15 8.594 1 96.25 31 ASN B CA 1
ATOM 1014 C C . ASN B 1 31 ? -13.586 14.617 7.852 1 96.25 31 ASN B C 1
ATOM 1016 O O . ASN B 1 31 ? -14.594 15.32 7.93 1 96.25 31 ASN B O 1
ATOM 1020 N N . GLY B 1 32 ? -13.398 13.633 7.145 1 93.94 32 GLY B N 1
ATOM 1021 C CA . GLY B 1 32 ? -14.547 13.039 6.484 1 93.94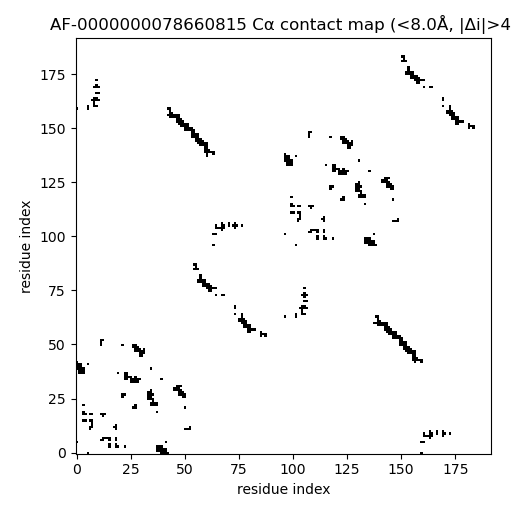 32 GLY B CA 1
ATOM 1022 C C . GLY B 1 32 ? -14.836 13.641 5.121 1 93.94 32 GLY B C 1
ATOM 1023 O O . GLY B 1 32 ? -15.656 13.117 4.367 1 93.94 32 GLY B O 1
ATOM 1024 N N . ARG B 1 33 ? -14.133 14.648 4.773 1 94.81 33 ARG B N 1
ATOM 1025 C CA . ARG B 1 33 ? -14.391 15.344 3.512 1 94.81 33 ARG B CA 1
ATOM 1026 C C . ARG B 1 33 ? -13.281 15.062 2.502 1 94.81 33 ARG B C 1
ATOM 1028 O O . ARG B 1 33 ? -12.094 15.156 2.832 1 94.81 33 ARG B O 1
ATOM 1035 N N . ARG B 1 34 ? -13.719 14.828 1.341 1 95.12 34 ARG B N 1
ATOM 1036 C CA . ARG B 1 34 ? -12.766 14.68 0.246 1 95.12 34 ARG B CA 1
ATOM 1037 C C . ARG B 1 34 ? -12.078 16 -0.07 1 95.12 34 ARG B C 1
ATOM 1039 O O . ARG B 1 34 ? -12.734 17.047 -0.169 1 95.12 34 ARG B O 1
ATOM 1046 N N . ILE B 1 35 ? -10.789 15.93 -0.215 1 95.75 35 ILE B N 1
ATOM 1047 C CA . ILE B 1 35 ? -10.039 17.141 -0.538 1 95.75 35 ILE B CA 1
ATOM 1048 C C . ILE B 1 35 ? -9.328 16.969 -1.879 1 95.75 35 ILE B C 1
ATOM 1050 O O . ILE B 1 35 ? -8.805 15.891 -2.174 1 95.75 35 ILE B O 1
ATOM 1054 N N . GLU B 1 36 ? -9.336 18 -2.652 1 95.75 36 GLU B N 1
ATOM 1055 C CA . GLU B 1 36 ? -8.68 17.969 -3.955 1 95.75 36 GLU B CA 1
ATOM 1056 C C . GLU B 1 36 ? -7.684 19.109 -4.105 1 95.75 36 GLU B C 1
ATOM 1058 O O . GLU B 1 36 ? -7 19.219 -5.125 1 95.75 36 GLU B O 1
ATOM 1063 N N . ARG B 1 37 ? -7.625 19.875 -3.031 1 96.88 37 ARG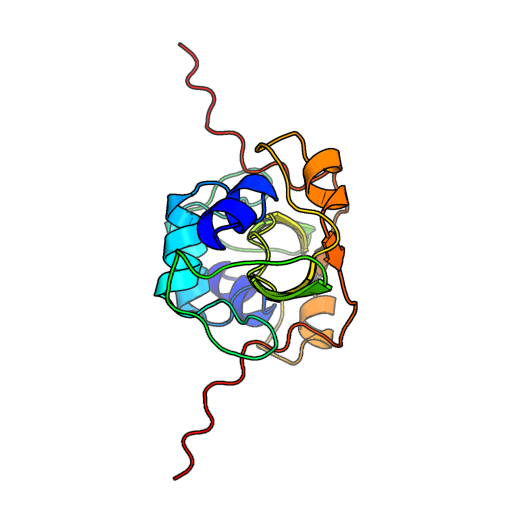 B N 1
ATOM 1064 C CA . ARG B 1 37 ? -6.695 21 -3.021 1 96.88 37 ARG B CA 1
ATOM 1065 C C . ARG B 1 37 ? -5.426 20.656 -2.246 1 96.88 37 ARG B C 1
ATOM 1067 O O . ARG B 1 37 ? -5.477 20.438 -1.036 1 96.88 37 ARG B O 1
ATOM 1074 N N . CYS B 1 38 ? -4.328 20.797 -2.949 1 97.62 38 CYS B N 1
ATOM 1075 C CA . CYS B 1 38 ? -3.053 20.406 -2.352 1 97.62 38 CYS B CA 1
ATOM 1076 C C . CYS B 1 38 ? -2.666 21.375 -1.231 1 97.62 38 CYS B C 1
ATOM 1078 O O . CYS B 1 38 ? -1.878 21.016 -0.353 1 97.62 38 CYS B O 1
ATOM 1080 N N . SER B 1 39 ? -3.225 22.516 -1.226 1 97.25 39 SER B N 1
ATOM 1081 C CA . SER B 1 39 ? -2.875 23.531 -0.234 1 97.25 39 SER B CA 1
ATOM 1082 C C . SER B 1 39 ? -3.795 23.453 0.979 1 97.25 39 SER B C 1
ATOM 1084 O O . SER B 1 39 ? -3.707 24.281 1.883 1 97.25 39 SER B O 1
ATOM 1086 N N . ALA B 1 40 ? -4.723 22.547 0.941 1 97.44 40 ALA B N 1
ATOM 1087 C CA . ALA B 1 40 ? -5.605 22.406 2.096 1 97.44 40 ALA B CA 1
ATOM 1088 C C . ALA B 1 40 ? -4.805 22.328 3.393 1 97.44 40 ALA B C 1
ATOM 1090 O O . ALA B 1 40 ? -3.77 21.656 3.447 1 97.44 40 ALA B O 1
ATOM 1091 N N . ASP B 1 41 ? -5.332 22.906 4.383 1 97.69 41 ASP B N 1
ATOM 1092 C CA . ASP B 1 41 ? -4.621 22.984 5.652 1 97.69 41 ASP B CA 1
ATOM 1093 C C . ASP B 1 41 ? -4.848 21.75 6.504 1 97.69 41 ASP B C 1
ATOM 1095 O O . ASP B 1 41 ? -5.98 21.281 6.641 1 97.69 41 ASP B O 1
ATOM 1099 N N . VAL B 1 42 ? -3.82 21.234 7.059 1 98.19 42 VAL B N 1
ATOM 1100 C CA . VAL B 1 42 ? -3.848 20.172 8.062 1 98.19 42 VAL B CA 1
ATOM 1101 C C . VAL B 1 42 ? -3.537 20.766 9.438 1 98.19 42 VAL B C 1
ATOM 1103 O O . VAL B 1 42 ? -2.602 21.562 9.586 1 98.19 42 VAL B O 1
ATOM 1106 N N . ARG B 1 43 ? -4.328 20.344 10.367 1 98 43 ARG B N 1
ATOM 1107 C CA . ARG B 1 43 ? -4.176 20.859 11.719 1 98 43 ARG B CA 1
ATOM 1108 C C . ARG B 1 43 ? -4.09 19.719 12.734 1 98 43 ARG B C 1
ATOM 1110 O O . ARG B 1 43 ? -4.465 18.594 12.43 1 98 43 ARG B O 1
ATOM 1117 N N . LEU B 1 44 ? -3.588 20.125 13.922 1 98.06 44 LEU B N 1
ATOM 1118 C CA . LEU B 1 44 ? -3.574 19.156 15.016 1 98.06 44 LEU B CA 1
ATOM 1119 C C . LEU B 1 44 ? -4.977 18.625 15.289 1 98.06 44 LEU B C 1
ATOM 1121 O O . LEU B 1 44 ? -5.945 19.391 15.305 1 98.06 44 LEU B O 1
ATOM 1125 N N . GLY B 1 45 ? -5.094 17.375 15.453 1 97.81 45 GLY B N 1
ATOM 1126 C CA . GLY B 1 45 ? -6.371 16.766 15.773 1 97.81 45 GLY B CA 1
ATOM 1127 C C . GLY B 1 45 ? -7.164 16.344 14.547 1 97.81 45 GLY B C 1
ATOM 1128 O O . GLY B 1 45 ? -8.141 15.602 14.656 1 97.81 45 GLY B O 1
ATOM 1129 N N . ASP B 1 46 ? -6.75 16.828 13.422 1 97.94 46 ASP B N 1
ATOM 1130 C CA . ASP B 1 46 ? -7.438 16.422 12.203 1 97.94 46 ASP B CA 1
ATOM 1131 C C . ASP B 1 46 ? -7.34 14.906 11.992 1 97.94 46 ASP B C 1
ATOM 1133 O O . ASP B 1 46 ? -6.344 14.289 12.375 1 97.94 46 ASP B O 1
ATOM 1137 N N . VAL B 1 47 ? -8.352 14.352 11.328 1 97.12 47 VAL B N 1
ATOM 1138 C CA . VAL B 1 47 ? -8.352 12.945 10.938 1 97.12 4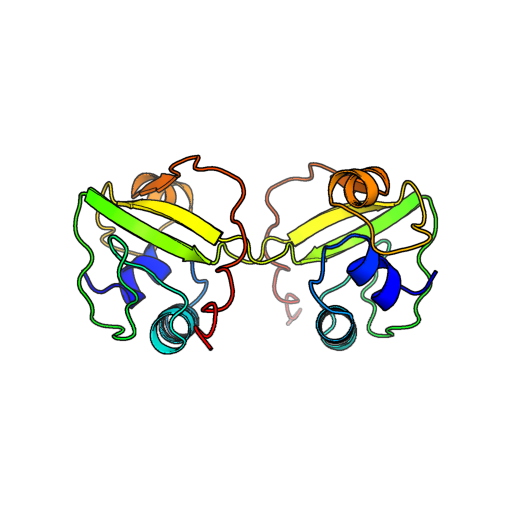7 VAL B CA 1
ATOM 1139 C C . VAL B 1 47 ? -8.25 12.828 9.422 1 97.12 47 VAL B C 1
ATOM 1141 O O . VAL B 1 47 ? -9.031 13.438 8.688 1 97.12 47 VAL B O 1
ATOM 1144 N N . LEU B 1 48 ? -7.266 12.109 9.016 1 95.94 48 LEU B N 1
ATOM 1145 C CA . LEU B 1 48 ? -7.039 11.891 7.59 1 95.94 48 LEU B CA 1
ATOM 1146 C C . LEU B 1 48 ? -7.281 10.43 7.219 1 95.94 48 LEU B C 1
ATOM 1148 O O . LEU B 1 48 ? -6.883 9.523 7.953 1 95.94 48 LEU B O 1
ATOM 1152 N N . VAL B 1 49 ? -7.938 10.219 6.129 1 91.88 49 VAL B N 1
ATOM 1153 C CA . VAL B 1 49 ? -7.988 8.93 5.449 1 91.88 49 VAL B CA 1
ATOM 1154 C C . VAL B 1 49 ? -7.145 8.977 4.18 1 91.88 49 VAL B C 1
ATOM 1156 O O . VAL B 1 49 ? -7.359 9.828 3.316 1 91.88 49 VAL B O 1
ATOM 1159 N N . LEU B 1 50 ? -6.078 8.164 4.125 1 89.38 50 LEU B N 1
ATOM 1160 C CA . LEU B 1 50 ? -5.145 8.266 3.01 1 89.38 50 LEU B CA 1
ATOM 1161 C C . LEU B 1 50 ? -4.594 6.898 2.627 1 89.38 50 LEU B C 1
ATOM 1163 O O . LEU B 1 50 ? -4.691 5.945 3.406 1 89.38 50 LEU B O 1
ATOM 1167 N N . PRO B 1 51 ? -4.152 6.957 1.372 1 77.12 51 PRO B N 1
ATOM 1168 C CA . PRO B 1 51 ? -3.537 5.691 0.959 1 77.12 51 PRO B CA 1
ATOM 1169 C C . PRO B 1 51 ? -2.289 5.348 1.771 1 77.12 51 PRO B C 1
ATOM 1171 O O . PRO B 1 51 ? -1.561 6.25 2.197 1 77.12 51 PRO B O 1
ATOM 1174 N N . MET B 1 52 ? -2.176 4.188 2.186 1 64.12 52 MET B N 1
ATOM 1175 C CA . MET B 1 52 ? -0.938 3.738 2.816 1 64.12 52 MET B CA 1
ATOM 1176 C C . MET B 1 52 ? 0.09 3.328 1.768 1 64.12 52 MET B C 1
ATOM 1178 O O . MET B 1 52 ? -0.269 2.801 0.713 1 64.12 52 MET B O 1
ATOM 1182 N N . ARG B 1 53 ? 1.248 3.938 1.918 1 54.59 53 ARG B N 1
ATOM 1183 C CA . ARG B 1 53 ? 2.363 3.598 1.041 1 54.59 53 ARG B CA 1
ATOM 1184 C C . ARG B 1 53 ? 2.357 2.113 0.695 1 54.59 53 ARG B C 1
ATOM 1186 O O . ARG B 1 53 ? 2.086 1.271 1.555 1 54.59 53 ARG B O 1
ATOM 1193 N N . SER B 1 54 ? 2.303 1.915 -0.621 1 54.75 54 SER B N 1
ATOM 1194 C CA . SER B 1 54 ? 2.473 0.549 -1.103 1 54.75 54 SER B CA 1
ATOM 1195 C C . SER B 1 54 ? 3.65 -0.137 -0.416 1 54.75 54 SER B C 1
ATOM 1197 O O . SER B 1 54 ? 4.754 0.408 -0.374 1 54.75 54 SER B O 1
ATOM 1199 N N . ARG B 1 55 ? 3.373 -0.724 0.623 1 62.09 55 ARG B N 1
ATOM 1200 C CA . ARG B 1 55 ? 4.426 -1.533 1.224 1 62.09 55 ARG B CA 1
ATOM 1201 C C . ARG B 1 55 ? 4.645 -2.822 0.438 1 62.09 55 ARG B C 1
ATOM 1203 O O . ARG B 1 55 ? 3.779 -3.234 -0.34 1 62.09 55 ARG B O 1
ATOM 1210 N N . VAL B 1 56 ? 5.953 -3.123 0.381 1 73.25 56 VAL B N 1
ATOM 1211 C CA . VAL B 1 56 ? 6.328 -4.398 -0.22 1 73.25 56 VAL B CA 1
ATOM 1212 C C . VAL B 1 56 ? 6.148 -5.523 0.798 1 73.25 56 VAL B C 1
ATOM 1214 O O . VAL B 1 56 ? 6.371 -5.324 1.995 1 73.25 56 VAL B O 1
ATOM 1217 N N . THR B 1 57 ? 5.504 -6.578 0.402 1 81.31 57 THR B N 1
ATOM 1218 C CA . THR B 1 57 ? 5.348 -7.746 1.262 1 81.31 57 THR B CA 1
ATOM 1219 C C . THR B 1 57 ? 6.031 -8.969 0.646 1 81.31 57 THR B C 1
ATOM 1221 O O . THR B 1 57 ? 6.148 -9.062 -0.576 1 81.31 57 THR B O 1
ATOM 1224 N N . VAL B 1 58 ? 6.66 -9.711 1.572 1 87.75 58 VAL B N 1
ATOM 1225 C CA . VAL B 1 58 ? 7.223 -11 1.166 1 87.75 58 VAL B CA 1
ATOM 1226 C C . VAL B 1 58 ? 6.293 -12.125 1.6 1 87.75 58 VAL B C 1
ATOM 1228 O O . VAL B 1 58 ? 5.922 -12.219 2.771 1 87.75 58 VAL B O 1
ATOM 1231 N N . ILE B 1 59 ? 5.914 -12.977 0.601 1 93.44 59 ILE B N 1
ATOM 1232 C CA . ILE B 1 59 ? 5.027 -14.086 0.958 1 93.44 59 ILE B CA 1
ATOM 1233 C C . ILE B 1 59 ? 5.621 -15.398 0.462 1 93.44 59 ILE B C 1
ATOM 1235 O O . ILE B 1 59 ? 6.418 -15.414 -0.479 1 93.44 59 ILE B O 1
ATOM 1239 N N . GLU B 1 60 ? 5.285 -16.422 1.168 1 96.69 60 GLU B N 1
ATOM 1240 C CA . GLU B 1 60 ? 5.488 -17.781 0.686 1 96.69 60 GLU B CA 1
ATOM 1241 C C . GLU B 1 60 ? 4.176 -18.406 0.229 1 96.69 60 GLU B C 1
ATOM 1243 O O . GLU B 1 60 ? 3.168 -18.344 0.937 1 96.69 60 GLU B O 1
ATOM 1248 N N . VAL B 1 61 ? 4.203 -19.047 -0.901 1 98.19 61 VAL B N 1
ATOM 1249 C CA . VAL B 1 61 ? 3.008 -19.656 -1.467 1 98.19 61 VAL B CA 1
ATOM 1250 C C . VAL B 1 61 ? 2.74 -21 -0.777 1 98.19 61 VAL B C 1
ATOM 1252 O O . VAL B 1 61 ? 3.574 -21.906 -0.827 1 98.19 61 VAL B O 1
ATOM 1255 N N . LEU B 1 62 ? 1.614 -21.125 -0.172 1 98.19 62 LEU B N 1
ATOM 1256 C CA . LEU B 1 62 ? 1.252 -22.328 0.553 1 98.19 62 LEU B CA 1
ATOM 1257 C C . LEU B 1 62 ? 0.262 -23.172 -0.25 1 98.19 62 LEU B C 1
ATOM 1259 O O . LEU B 1 62 ? 0.175 -24.391 -0.06 1 98.19 62 LEU B O 1
ATOM 1263 N N . ALA B 1 63 ? -0.506 -22.562 -1.071 1 98.44 63 ALA B N 1
ATOM 1264 C CA . ALA B 1 63 ? -1.512 -23.219 -1.909 1 98.44 63 ALA B CA 1
ATOM 1265 C C . ALA B 1 63 ? -1.82 -22.375 -3.145 1 98.44 63 ALA B C 1
ATOM 1267 O O . ALA B 1 63 ? -1.611 -21.156 -3.145 1 98.44 63 ALA B O 1
ATOM 1268 N N . LEU B 1 64 ? -2.275 -23.062 -4.133 1 98.31 64 LEU B N 1
ATOM 1269 C CA . LEU B 1 64 ? -2.713 -22.391 -5.348 1 98.31 64 LEU B CA 1
ATOM 1270 C C . LEU B 1 64 ? -4.234 -22.328 -5.418 1 98.31 64 LEU B C 1
ATOM 1272 O O . LEU B 1 64 ? -4.902 -23.359 -5.48 1 98.31 64 LEU B O 1
ATOM 1276 N N . PRO B 1 65 ? -4.77 -21.094 -5.375 1 97.69 65 PRO B N 1
ATOM 1277 C CA . PRO B 1 65 ? -6.23 -20.969 -5.344 1 97.69 65 PRO B CA 1
ATOM 1278 C C . PRO B 1 65 ? -6.887 -21.422 -6.645 1 97.69 65 PRO B C 1
ATOM 1280 O O . PRO B 1 65 ? -6.355 -21.172 -7.73 1 97.69 65 PRO B O 1
ATOM 1283 N N . ALA B 1 66 ? -8.031 -22.016 -6.504 1 96.94 66 ALA B N 1
ATOM 1284 C CA . ALA B 1 66 ? -8.781 -22.484 -7.672 1 96.94 66 ALA B CA 1
ATOM 1285 C C . ALA B 1 66 ? -9.648 -21.359 -8.242 1 96.94 66 ALA B C 1
ATOM 1287 O O . ALA B 1 66 ? -10.062 -21.422 -9.406 1 96.94 66 ALA B O 1
ATOM 1288 N N . ARG B 1 67 ? -9.984 -20.359 -7.402 1 97.31 67 ARG B N 1
ATOM 1289 C CA . ARG B 1 67 ? -10.812 -19.203 -7.758 1 97.31 67 ARG B CA 1
ATOM 1290 C C . ARG B 1 67 ? -10.477 -18 -6.887 1 97.31 67 ARG B C 1
ATOM 1292 O O . ARG B 1 67 ? -9.711 -18.125 -5.926 1 97.31 67 ARG B O 1
ATOM 1299 N N . ARG B 1 68 ? -11.055 -16.891 -7.305 1 96.75 68 ARG B N 1
ATOM 1300 C CA . ARG B 1 68 ? -10.961 -15.711 -6.445 1 96.75 68 ARG B CA 1
ATOM 1301 C C . ARG B 1 68 ? -12.047 -15.727 -5.371 1 96.75 68 ARG B C 1
ATOM 1303 O O . ARG B 1 68 ? -13.148 -15.219 -5.586 1 96.75 68 ARG B O 1
ATOM 1310 N N . GLY B 1 69 ? -11.758 -16.203 -4.324 1 94.44 69 GLY B N 1
ATOM 1311 C CA . GLY B 1 69 ? -12.703 -16.328 -3.227 1 94.44 69 GLY B CA 1
ATOM 1312 C C . GLY B 1 69 ? -12.586 -15.219 -2.201 1 94.44 69 GLY B C 1
ATOM 1313 O O . GLY B 1 69 ? -11.961 -14.188 -2.463 1 94.44 69 GLY B O 1
ATOM 1314 N N . PRO B 1 70 ? -13.328 -15.438 -1.112 1 92.5 70 PRO B N 1
ATOM 1315 C CA . PRO B 1 70 ? -13.273 -14.422 -0.059 1 92.5 70 PRO B CA 1
ATOM 1316 C C . PRO B 1 70 ? -11.891 -14.297 0.572 1 92.5 70 PRO B C 1
ATOM 1318 O O . PRO B 1 70 ? -11.031 -15.156 0.358 1 92.5 70 PRO B O 1
ATOM 1321 N N . ALA B 1 71 ? -11.648 -13.32 1.377 1 83.12 71 ALA B N 1
ATOM 1322 C CA . ALA B 1 71 ? -10.352 -12.938 1.918 1 83.12 71 ALA B CA 1
ATOM 1323 C C . ALA B 1 71 ? -9.734 -14.094 2.711 1 83.12 71 ALA B C 1
ATOM 1325 O O . ALA B 1 71 ? -8.555 -14.406 2.539 1 83.12 71 ALA B O 1
ATOM 1326 N N . PRO B 1 72 ? -10.523 -14.719 3.604 1 88.5 72 PRO B N 1
ATOM 1327 C CA . PRO B 1 72 ? -9.906 -15.805 4.367 1 88.5 72 PRO B CA 1
ATOM 1328 C C . PRO B 1 72 ? -9.391 -16.938 3.473 1 88.5 72 PRO B C 1
ATOM 1330 O O . PRO B 1 72 ? -8.336 -17.516 3.752 1 88.5 72 PRO B O 1
ATOM 1333 N N . GLU B 1 73 ? -10.094 -17.219 2.408 1 95.31 73 GLU B N 1
ATOM 1334 C CA . GLU B 1 73 ? -9.641 -18.234 1.454 1 95.31 73 GLU B CA 1
ATOM 1335 C C . GLU B 1 73 ? -8.352 -17.797 0.767 1 95.31 73 GLU B C 1
ATOM 1337 O O . GLU B 1 73 ? -7.445 -18.609 0.571 1 95.31 73 GLU B O 1
ATOM 1342 N N . ALA B 1 74 ? -8.305 -16.578 0.351 1 94.44 74 ALA B N 1
ATOM 1343 C CA . ALA B 1 74 ? -7.102 -16.031 -0.272 1 94.44 74 ALA B CA 1
ATOM 1344 C C . ALA B 1 74 ? -5.914 -16.078 0.685 1 94.44 74 ALA B C 1
ATOM 1346 O O . ALA B 1 74 ? -4.828 -16.531 0.314 1 94.44 74 ALA B O 1
ATOM 1347 N N . GLN B 1 75 ? -6.152 -15.688 1.883 1 90.69 75 GLN B N 1
ATOM 1348 C CA . GLN B 1 75 ? -5.094 -15.594 2.885 1 90.69 75 GLN B CA 1
ATOM 1349 C C . GLN B 1 75 ? -4.551 -16.969 3.244 1 90.69 75 GLN B C 1
ATOM 1351 O O . GLN B 1 75 ? -3.387 -17.109 3.629 1 90.69 75 GLN B O 1
ATOM 1356 N N . ALA B 1 76 ? -5.336 -17.953 3.082 1 96.44 76 ALA B N 1
ATOM 1357 C CA . ALA B 1 76 ? -4.91 -19.328 3.377 1 96.44 76 ALA B CA 1
ATOM 1358 C C . ALA B 1 76 ? -3.891 -19.812 2.354 1 96.44 76 ALA B C 1
ATOM 1360 O O . ALA B 1 76 ? -3.203 -20.812 2.584 1 96.44 76 ALA B O 1
ATOM 1361 N N . CYS B 1 77 ? -3.734 -19.094 1.312 1 97.75 77 CYS B N 1
ATOM 1362 C CA . CYS B 1 77 ? -2.889 -19.562 0.219 1 97.75 77 CYS B CA 1
ATOM 1363 C C . CYS B 1 77 ? -1.454 -19.078 0.397 1 97.75 77 CYS B C 1
ATOM 1365 O O . CYS B 1 77 ? -0.57 -19.453 -0.379 1 97.75 77 CYS B O 1
ATOM 1367 N N . TYR B 1 78 ? -1.223 -18.234 1.374 1 96.31 78 TYR B N 1
ATOM 1368 C CA . TYR B 1 78 ? 0.137 -17.734 1.538 1 96.31 78 TYR B CA 1
ATOM 1369 C C . TYR B 1 78 ? 0.435 -17.438 3.002 1 96.31 78 TYR B C 1
ATOM 1371 O O . TYR B 1 78 ? -0.484 -17.297 3.814 1 96.31 78 TYR B O 1
ATOM 1379 N N . ARG B 1 79 ? 1.774 -17.391 3.293 1 93.88 79 ARG B N 1
ATOM 1380 C CA . ARG B 1 79 ? 2.301 -16.938 4.574 1 93.88 79 ARG B CA 1
ATOM 1381 C C . ARG B 1 79 ? 3.154 -15.68 4.398 1 93.88 79 ARG B C 1
ATOM 1383 O O . ARG B 1 79 ? 4.008 -15.625 3.51 1 93.88 79 ARG B O 1
ATOM 1390 N N . VAL B 1 80 ? 2.838 -14.711 5.176 1 86.12 80 VAL B N 1
ATOM 1391 C CA . VAL B 1 80 ? 3.639 -13.492 5.133 1 86.12 80 VAL B CA 1
ATOM 1392 C C . VAL B 1 80 ? 4.934 -13.695 5.914 1 86.12 80 VAL B C 1
ATOM 1394 O O . VAL B 1 80 ? 4.906 -14.102 7.078 1 86.12 80 VAL B O 1
ATOM 1397 N N . LEU B 1 81 ? 6.07 -13.625 5.246 1 85.25 81 LEU B N 1
ATOM 1398 C CA . LEU B 1 81 ? 7.371 -13.812 5.883 1 85.25 81 LEU B CA 1
ATOM 1399 C C . LEU B 1 81 ? 7.883 -12.5 6.473 1 85.25 81 LEU B C 1
ATOM 1401 O O . LEU B 1 81 ? 7.711 -11.438 5.871 1 85.25 81 LEU B O 1
ATOM 1405 N N . ASP B 1 82 ? 7.75 -12.18 7.746 1 62.16 82 ASP B N 1
ATOM 1406 C CA . ASP B 1 82 ? 8.094 -10.992 8.523 1 62.16 82 ASP B CA 1
ATOM 1407 C C . ASP B 1 82 ? 9.453 -10.438 8.102 1 62.16 82 ASP B C 1
ATOM 1409 O O . ASP B 1 82 ? 10.492 -11.039 8.375 1 62.16 82 ASP B O 1
ATOM 1413 N N . GLY B 1 83 ? 10.023 -10.695 7.004 1 50.59 83 GLY B N 1
ATOM 1414 C CA . GLY B 1 83 ? 11.336 -10.055 7.02 1 50.59 83 GLY B CA 1
ATOM 1415 C C . GLY B 1 83 ? 11.281 -8.586 7.402 1 50.59 83 GLY B C 1
ATOM 1416 O O . GLY B 1 83 ? 10.203 -7.98 7.402 1 50.59 83 GLY B O 1
ATOM 1417 N N . PRO B 1 84 ? 12.57 -8.047 7.844 1 43.03 84 PRO B N 1
ATOM 1418 C CA . PRO B 1 84 ? 12.703 -6.633 8.211 1 43.03 84 PRO B CA 1
ATOM 1419 C C . PRO B 1 84 ? 11.773 -5.723 7.41 1 43.03 84 PRO B C 1
ATOM 1421 O O . PRO B 1 84 ? 11.258 -6.129 6.367 1 43.03 84 PRO B O 1
ATOM 1424 N N . GLY B 1 85 ? 11.57 -4.363 7.688 1 40.69 85 GLY B N 1
ATOM 1425 C CA . GLY B 1 85 ? 10.945 -3.186 7.102 1 40.69 85 GLY B CA 1
ATOM 1426 C C . GLY B 1 85 ? 10.945 -3.201 5.586 1 40.69 85 GLY B C 1
ATOM 1427 O O . GLY B 1 85 ? 11.898 -3.67 4.961 1 40.69 85 GLY B O 1
ATOM 1428 N N . ALA B 1 86 ? 9.906 -3.6 4.812 1 42 86 ALA B N 1
ATOM 1429 C CA . ALA B 1 86 ? 9.758 -3.385 3.375 1 42 86 ALA B CA 1
ATOM 1430 C C . ALA B 1 86 ? 10.641 -2.236 2.896 1 42 86 ALA B C 1
ATOM 1432 O O . ALA B 1 86 ? 10.297 -1.065 3.064 1 42 86 ALA B O 1
ATOM 1433 N N . THR B 1 87 ? 11.922 -2.246 3.205 1 38.19 87 THR B N 1
ATOM 1434 C CA . THR B 1 87 ? 12.75 -1.215 2.594 1 38.19 87 THR B CA 1
ATOM 1435 C C . THR B 1 87 ? 12.383 -1.026 1.124 1 38.19 87 THR B C 1
ATOM 1437 O O . THR B 1 87 ? 12.305 -1.997 0.368 1 38.19 87 THR B O 1
ATOM 1440 N N . PRO B 1 88 ? 11.797 0.052 0.755 1 35.91 88 PRO B N 1
ATOM 1441 C CA . PRO B 1 88 ? 11.57 0.309 -0.669 1 35.91 88 PRO B CA 1
ATOM 1442 C C . PRO B 1 88 ? 12.656 -0.292 -1.557 1 35.91 88 PRO B C 1
ATOM 1444 O O . PRO B 1 88 ? 13.805 -0.448 -1.118 1 35.91 88 PRO B O 1
ATOM 1447 N N . LEU B 1 89 ? 12.227 -1.121 -2.521 1 35.81 89 LEU B N 1
ATOM 1448 C CA . LEU B 1 89 ? 13.242 -1.56 -3.48 1 35.81 89 LEU B CA 1
ATOM 1449 C C . LEU B 1 89 ? 14.344 -0.516 -3.623 1 35.81 89 LEU B C 1
ATOM 1451 O O . LEU B 1 89 ? 14.062 0.664 -3.846 1 35.81 89 LEU B O 1
ATOM 1455 N N . ALA B 1 90 ? 15.445 -0.539 -2.807 1 35.53 90 ALA B N 1
ATOM 1456 C CA . ALA B 1 90 ? 16.609 0.32 -3.041 1 35.53 90 ALA B CA 1
ATOM 1457 C C . ALA B 1 90 ? 16.859 0.514 -4.535 1 35.53 90 ALA B C 1
ATOM 1459 O O . ALA B 1 90 ? 16.703 -0.426 -5.32 1 35.53 90 ALA B O 1
ATOM 1460 N N . ARG B 1 91 ? 16.766 1.715 -5.145 1 33.22 91 ARG B N 1
ATOM 1461 C CA . ARG B 1 91 ? 17.25 2.002 -6.496 1 33.22 91 ARG B CA 1
ATOM 1462 C C . ARG B 1 91 ? 18.469 1.159 -6.836 1 33.22 91 ARG B C 1
ATOM 1464 O O . ARG B 1 91 ? 19.281 0.847 -5.957 1 33.22 91 ARG B O 1
ATOM 1471 N N . PRO B 1 92 ? 18.438 0.418 -7.922 1 34.53 92 PRO B N 1
ATOM 1472 C CA . PRO B 1 92 ? 19.703 -0.192 -8.328 1 34.53 92 PRO B CA 1
ATOM 1473 C C . PRO B 1 92 ? 20.906 0.716 -8.062 1 34.53 92 PRO B C 1
ATOM 1475 O O . PRO B 1 92 ? 20.844 1.919 -8.328 1 34.53 92 PRO B O 1
ATOM 1478 N N . GLN B 1 93 ? 21.547 0.566 -7.012 1 30.64 93 GLN B N 1
ATOM 1479 C CA . GLN B 1 93 ? 22.828 1.259 -6.949 1 30.64 93 GLN B CA 1
ATOM 1480 C C . GLN B 1 93 ? 23.562 1.186 -8.289 1 30.64 93 GLN B C 1
ATOM 1482 O O . GLN B 1 93 ? 23.844 0.095 -8.789 1 30.64 93 GLN B O 1
ATOM 1487 N N . THR B 1 94 ? 23.375 2.141 -9.211 1 30.41 94 THR B N 1
ATOM 1488 C CA . THR B 1 94 ? 24.344 2.307 -10.289 1 30.41 94 THR B CA 1
ATOM 1489 C C . THR B 1 94 ? 25.766 2.199 -9.758 1 30.41 94 THR B C 1
ATOM 1491 O O . THR B 1 94 ? 26.172 2.979 -8.898 1 30.41 94 THR B O 1
ATOM 1494 N N . ASP B 1 95 ? 26.281 1.014 -9.68 1 33.97 95 ASP B N 1
ATOM 1495 C CA . ASP B 1 95 ? 27.734 0.899 -9.648 1 33.97 95 ASP B CA 1
ATOM 1496 C C . ASP B 1 95 ? 28.391 1.86 -10.641 1 33.97 95 ASP B C 1
ATOM 1498 O O . ASP B 1 95 ? 28.172 1.757 -11.844 1 33.97 95 ASP B O 1
ATOM 1502 N N . THR B 1 96 ? 28.484 3.203 -10.367 1 25.53 96 THR B N 1
ATOM 1503 C CA . THR B 1 96 ? 29.641 3.854 -10.984 1 25.53 96 THR B CA 1
ATOM 1504 C C . THR B 1 96 ? 30.938 3.281 -10.43 1 25.53 96 THR B C 1
ATOM 1506 O O . THR B 1 96 ? 31.125 3.191 -9.211 1 25.53 96 THR B O 1
#

Sequence (192 aa):
MRIDKFLWFTRFAGTRNLAQGWVEDGHIRLNGRRIERCSADVRLGDVLVLPMRSRVTVIEVLALPARRGPAPEAQACYRVLDGPGATPLARPQTDTMRIDKFLWFTRFAGTRNLAQGWVEDGHIRLNGRRIERCSADVRLGDVLVLPMRSRVTVIEVLALPARRGPAPEAQACYRVLDGPGATPLARPQTDT

Radius of gyration: 18.26 Å; Cα contacts (8 Å, |Δi|>4): 365; chains: 2; bounding box: 60×48×34 Å

InterPro domains:
  IPR002942 RNA-binding S4 domain [PF01479] (1-48)
  IPR002942 RNA-binding S4 domain [SM00363] (1-63)
  IPR036986 RNA-binding S4 domain superfamily [G3DSA:3.10.290.10] (1-88)

Secondary structure (DSSP, 8-state):
-BHHHHHHHTTSSSSHHHHHHHHHTT-EEETTEEE--TT-B--TT-EEEEE----EEEEEE----SS---HHHHHTTEEE---SS-----------/-BHHHHHHHTTSSSSHHHHHHHHHTT-EEETTEEE--TT-B--TT-EEEEE----EEEEEE----SS---HHHHHTTEEE---S------------

Solvent-accessible surface area (backbone atoms only — not comparable to full-atom values): 10421 Å² total; per-residue (Å²): 84,36,42,21,54,48,32,25,26,46,57,48,19,96,37,52,67,54,22,33,48,40,20,57,70,49,53,27,26,53,70,84,36,77,38,53,55,45,70,41,73,48,50,73,68,39,36,37,38,31,65,33,53,64,37,53,40,41,33,32,30,67,43,82,77,93,56,68,57,58,67,72,62,22,51,65,22,42,44,77,52,81,61,77,79,57,63,66,82,72,68,79,76,74,82,123,85,36,42,20,54,48,33,25,26,47,58,48,20,94,38,52,66,55,22,34,49,41,22,58,72,49,53,29,26,53,72,83,36,76,36,54,54,44,69,42,75,49,53,76,67,40,38,36,37,31,65,33,55,63,38,52,42,42,34,33,30,66,45,80,76,93,54,70,57,58,66,70,62,21,51,67,22,44,43,77,52,81,61,78,79,57,63,66,83,71,69,78,74,74,81,122

=== Feature glossary ===
The record interleaves many kinds of information about one protein. Here is each kind framed as the question it answers.

Q: What does the local fold look like, residue by residue?
A: The Foldseek 3Di string encodes local tertiary geometry as a 20-letter alphabet — one character per residue — derived from the relative positions of nearby Cα atoms. Unlike the amino-acid sequence, 3Di is a direct function of the 3D structure, so two proteins with the same fold have similar 3Di strings even at low sequence identity.

Q: Which residues are in helices, strands, or loops?
A: The SS8 string is DSSP's per-residue secondary-structure call. α-helix (H) means an i→i+4 H-bond ladder; β-strand (E) means the residue participates in a β-sheet; 3₁₀ (G) and π (I) are tighter and wider helices; T/S are turns/bends; '-' is loop.

Q: How big and how compact is the whole molecule?
A: Radius of gyration (Rg) is the root-mean-square distance of Cα atoms from their centroid — a single number for overall size and compactness. A globular domain of N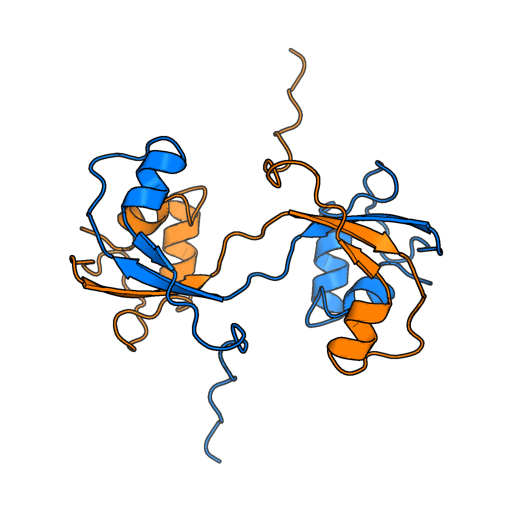 residues has Rg ≈ 2.2·N^0.38 Å; an extended or disordered chain has a much larger Rg. The Cα contact count is the number of residue pairs whose Cα atoms are within 8 Å and are more than four positions apart in sequence — a standard proxy for tertiary packing density. The bounding box is the smallest axis-aligned box enclosing all Cα atoms.

Q: Where is each backbone atom in 3D?
A: Structure coordinates are given as an mmCIF _atom_site loop: one row per atom with element, residue name, chain id, sequence number, and x/y/z position in Å. Only the four main-chain atoms per residue are included here; side chains are omitted to keep the record compact.

Q: What is the amino-acid chain?
A: Primary structure: the covalent order of the twenty standard amino acids along the backbone. Two proteins with the same sequence will (almost always) fold to the same structure; two with 30% identity often share a fold but not the details.

Q: What if only a Cα trace is available?
A: Three-state secondary structure (P-SEA) collapses the eight DSSP classes into helix (a), strand (b), and coil (c). P-SEA assigns these from Cα geometry alone — distances and angles — without requiring backbone oxygens, so it works on any Cα trace.

Q: What family and function is it annotated with?
A: Database cross-references. InterPro integrates a dozen domain/family signature databases into unified entries with residue-range hits. GO terms attach function/process/location labels with evidence codes. CATH codes position the fold in a four-level structural taxonomy. Organism is the NCBI-taxonomy species name.

Q: How confident is the AlphaFold model at each residue?
A: pLDDT is the predicted lDDT-Cα score: AlphaFold's confidence that the local environment of each residue (all inter-atomic distances within 15 Å) is correctly placed. It is a per-residue number between 0 and 100, with higher meaning more reliable.

Q: How mobile is each atom in the crystal?
A: B-factor (Debye–Waller factor) reflects atomic displacement in the crystal lattice. It is an experimental observable (units Å²), not a prediction; low values mean the atom is pinned down, high values mean it moves or is heterogeneous across the crystal.

Q: Which residues are buried vs exposed?
A: SASA measures how much of the protein is reachable by solvent. It is computed by rolling a water-sized probe over the atomic surface and summing the exposed area (Å²). Per-residue SASA distinguishes core (buried, low SASA) from surface (exposed, high SASA) residues; total SASA is a whole-molecule size measure.

Q: What do the diagnostic plots show?
A: Plot images: a contact map (which residues are close in 3D, as an N×N binary image), a Ramachandran scatter (backbone torsion angles, revealing secondary-structure composition at a glance), and — for AlphaFold structures — a PAE heatmap (pairwise prediction confidence).

Q: What known structures does this most resemble?
A: The Foldseek neighbor list gives the closest experimentally determined structures in the PDB, ranked by structural alignment. TM-score near 1 means near-identical fold; near 0.3 means only rough topology match. This is how one finds what a novel AlphaFold prediction most resembles in the solved-structure universe.

Q: Are the domains correctly placed relative to each other?
A: Predicted aligned error is AlphaFold's pairwise confidence. Unlike pLDDT (per-residue), PAE is per-residue-pair and captures whether two parts of the structure are correctly placed relative to each other. Units are ångströms of expected positional error.

Q: What do the rendered images show?
A: Structure images are PyMOL renders from six orthogonal camera directions. Cartoon representation draws helices as coils and strands as arrows; sticks shows the backbone as bonds; surface shows the solvent-excluded envelope. Rainbow coloring maps sequence position to hue (blue→red, N→C); chain coloring assigns a distinct color per polypeptide.

Q: What are the backbone torsion angles?
A: φ (phi) and ψ (psi) are the two rotatable backbone dihedrals per residue: φ is the C(i-1)–N–Cα–C torsion, ψ is the N–Cα–C–N(i+1) torsion, both in degrees on (−180°, 180°]. α-helical residues cluster near (−60°, −45°); β-strand residues near (−120°, +130°). A Ramachandran plot is simply a scatter of (φ, ψ) for every residue.